Protein AF-X1E6L4-F1 (afdb_monomer_lite)

Sequence (293 aa):
GNFEYHRAFMDKPDVYRCFFIERFTGTEAYNRPFWSHSVPDTSFIDNLWHEPVPFNLSSEYGLAIAHHGDYCWLSNPSGVWRAKLTEESLDLTAAVLSVRQELTKGAGRLIVELNNNEGQYASPGEGELEVLDIGCQLEVSPGYTTSQGNEISSGLAFGVDAYEHTSSGGKASLILYASDGWNLIENWRARHQFRWNKGSDEMSVKALLAFVLARVGIKLEVKSQSSVITSYYPDFTIHPNNRGDIVIGKLLSFTPDVVFIEGNKAYVVNPGSSDNSVYSYGSSHPILEGGYR

Radius of gyration: 22.39 Å; chains: 1; bounding box: 62×63×61 Å

Secondary structure (DSSP, 8-state):
--EEEEEEEEE-SSS-EEEEEEEE-STT-EEEEEEEEBPTT--GGGT-BPPPEE-SS--SS--EEEEETTEEEEEETTEEEEEE-S------GGGEEEEEEEEETTEEEEEEEEE-TTSTTSSTTSGGGTTSSTTPEEEP--EEEETTEEEE----EEEEEEEEEEEETTEEEEEEEEE-HHHHHHH-B-SS-EEE-SSS----HHHHHHHHHHTTTPEEEES---SHHHH----EEEPTT-BHHHHHHHHHTTSS-EEEEETTEEEEE---TTPPPS----TTS--------

Organism: NCBI:txid412755

Structure (mmCIF, N/CA/C/O backbone):
data_AF-X1E6L4-F1
#
_entry.id   AF-X1E6L4-F1
#
loop_
_atom_site.group_PDB
_atom_site.id
_atom_site.type_symbol
_atom_site.label_atom_id
_atom_site.label_alt_id
_atom_site.label_comp_id
_atom_site.label_asym_id
_atom_site.label_entity_id
_atom_site.label_seq_id
_atom_site.pdbx_PDB_ins_code
_atom_site.Cartn_x
_atom_site.Cartn_y
_atom_site.Cartn_z
_atom_site.occupancy
_atom_site.B_iso_or_equiv
_atom_site.auth_seq_id
_atom_site.auth_comp_id
_atom_site.auth_asym_id
_atom_site.auth_atom_id
_atom_site.pdbx_PDB_model_num
ATOM 1 N N . GLY A 1 1 ? 25.934 -9.275 -12.111 1.00 65.25 1 GLY A N 1
ATOM 2 C CA . GLY A 1 1 ? 25.769 -8.929 -10.684 1.00 65.25 1 GLY A CA 1
ATOM 3 C C . GLY A 1 1 ? 25.818 -10.200 -9.862 1.00 65.25 1 GLY A C 1
ATOM 4 O O . GLY A 1 1 ? 25.802 -11.264 -10.459 1.00 65.25 1 GLY A O 1
ATOM 5 N N . ASN A 1 2 ? 25.861 -10.105 -8.533 1.00 86.69 2 ASN A N 1
ATOM 6 C CA . ASN A 1 2 ? 25.901 -11.271 -7.629 1.00 86.69 2 ASN A CA 1
ATOM 7 C C . ASN A 1 2 ? 24.505 -11.862 -7.331 1.00 86.69 2 ASN A C 1
ATOM 9 O O . ASN A 1 2 ? 24.364 -12.616 -6.373 1.00 86.69 2 ASN A O 1
ATOM 13 N N . PHE A 1 3 ? 23.478 -11.465 -8.091 1.00 89.56 3 PHE A N 1
ATOM 14 C CA . PHE A 1 3 ? 22.094 -11.909 -7.930 1.00 89.56 3 PHE A CA 1
ATOM 15 C C . PHE A 1 3 ? 21.710 -12.869 -9.053 1.00 89.56 3 PHE A C 1
ATOM 17 O O . PHE A 1 3 ? 21.986 -12.593 -10.223 1.00 89.56 3 PHE A O 1
ATOM 24 N N . GLU A 1 4 ? 21.027 -13.946 -8.686 1.00 92.75 4 GLU A N 1
ATOM 25 C CA . GLU A 1 4 ? 20.408 -14.904 -9.595 1.00 92.75 4 GLU A CA 1
ATOM 26 C C . GLU A 1 4 ? 18.941 -15.113 -9.201 1.00 92.75 4 GLU A C 1
ATOM 28 O O . GLU A 1 4 ? 18.606 -15.153 -8.014 1.00 92.75 4 GLU A O 1
ATOM 33 N N . TYR A 1 5 ? 18.077 -15.285 -10.201 1.00 93.38 5 TYR A N 1
ATOM 34 C CA . TYR A 1 5 ? 16.644 -15.508 -10.023 1.00 93.38 5 TYR A CA 1
ATOM 35 C C . TYR A 1 5 ? 16.265 -16.861 -10.613 1.00 93.38 5 TYR A C 1
ATOM 37 O O . TYR A 1 5 ? 16.547 -17.132 -11.781 1.00 93.38 5 TYR A O 1
ATOM 45 N N . HIS A 1 6 ? 15.623 -17.710 -9.814 1.00 93.75 6 HIS A N 1
ATOM 46 C CA . HIS A 1 6 ? 15.320 -19.092 -10.178 1.00 93.75 6 HIS A CA 1
ATOM 47 C C . HIS A 1 6 ? 13.859 -19.440 -9.888 1.00 93.75 6 HIS A C 1
ATOM 49 O O . HIS A 1 6 ? 13.230 -18.844 -9.019 1.00 93.75 6 HIS A O 1
ATOM 55 N N . ARG A 1 7 ? 13.344 -20.467 -10.579 1.00 92.25 7 ARG A N 1
ATOM 56 C CA . ARG A 1 7 ? 12.079 -21.158 -10.242 1.00 92.25 7 ARG A CA 1
ATOM 57 C C . ARG A 1 7 ? 10.890 -20.204 -10.036 1.00 92.25 7 ARG A C 1
ATOM 59 O O . ARG A 1 7 ? 10.225 -20.260 -9.007 1.00 92.25 7 ARG A O 1
ATOM 66 N N . ALA A 1 8 ? 10.657 -19.318 -11.003 1.00 94.88 8 ALA A N 1
ATOM 67 C CA . ALA A 1 8 ? 9.515 -18.415 -10.970 1.00 94.88 8 ALA A CA 1
ATOM 68 C C . ALA A 1 8 ? 8.213 -19.178 -11.259 1.00 94.88 8 ALA A C 1
ATOM 70 O O . ALA A 1 8 ? 8.091 -19.832 -12.296 1.00 94.88 8 ALA A O 1
ATOM 71 N N . PHE A 1 9 ? 7.249 -19.058 -10.354 1.00 96.00 9 PHE A N 1
ATOM 72 C CA . PHE A 1 9 ? 5.880 -19.520 -10.521 1.00 96.00 9 PHE A CA 1
ATOM 73 C C . PHE A 1 9 ? 4.950 -18.327 -10.397 1.00 96.00 9 PHE A C 1
ATOM 75 O O . PHE A 1 9 ? 5.078 -17.515 -9.480 1.00 96.00 9 PHE A O 1
ATOM 82 N N . MET A 1 10 ? 4.018 -18.228 -11.333 1.00 96.00 10 MET A N 1
ATOM 83 C CA . MET A 1 10 ? 3.089 -17.119 -11.406 1.00 96.00 10 MET A CA 1
ATOM 84 C C . MET A 1 10 ? 1.691 -17.638 -11.671 1.00 96.00 10 MET A C 1
ATOM 86 O O . MET A 1 10 ? 1.504 -18.564 -12.458 1.00 96.00 10 MET A O 1
ATOM 90 N N . ASP A 1 11 ? 0.729 -16.991 -11.036 1.00 96.88 11 ASP A N 1
ATOM 91 C CA . ASP A 1 11 ? -0.688 -17.215 -11.251 1.00 96.88 11 ASP A CA 1
ATOM 92 C C . ASP A 1 11 ? -1.437 -15.889 -11.053 1.00 96.88 11 ASP A C 1
ATOM 94 O O . ASP A 1 11 ? -0.862 -14.913 -10.558 1.00 96.88 11 ASP A O 1
ATOM 98 N N . LYS A 1 12 ? -2.703 -15.829 -11.465 1.00 95.44 12 LYS A N 1
ATOM 99 C CA . LYS A 1 12 ? -3.548 -14.640 -11.324 1.00 95.44 12 LYS A CA 1
ATOM 100 C C . LYS A 1 12 ? -4.873 -14.961 -10.612 1.00 95.44 12 LYS A C 1
ATOM 102 O O . LYS A 1 12 ? -5.918 -14.881 -11.257 1.00 95.44 12 LYS A O 1
ATOM 107 N N . PRO A 1 13 ? -4.843 -15.321 -9.315 1.00 93.81 13 PRO A N 1
ATOM 108 C CA . PRO A 1 13 ? -6.067 -15.523 -8.536 1.00 93.81 13 PRO A CA 1
ATOM 109 C C . PRO A 1 13 ? -6.933 -14.261 -8.427 1.00 93.81 13 PRO A C 1
ATOM 111 O O . PRO A 1 13 ? -8.152 -14.331 -8.516 1.00 93.81 13 PRO A O 1
ATOM 114 N N . ASP A 1 14 ? -6.293 -13.112 -8.236 1.00 93.00 14 ASP A N 1
ATOM 115 C CA . ASP A 1 14 ? -6.906 -11.797 -8.042 1.00 93.00 14 ASP A CA 1
ATOM 116 C C . ASP A 1 14 ? -6.075 -10.736 -8.786 1.00 93.00 14 ASP A C 1
ATOM 118 O O . ASP A 1 14 ? -6.491 -10.159 -9.794 1.00 93.00 14 ASP A O 1
ATOM 122 N N . VAL A 1 15 ? -4.821 -10.593 -8.372 1.00 95.06 15 VAL A N 1
ATOM 123 C CA . VAL A 1 15 ? -3.745 -9.879 -9.053 1.00 95.06 15 VAL A CA 1
ATOM 124 C C . VAL A 1 15 ? -2.734 -10.890 -9.583 1.00 95.06 15 VAL A C 1
ATOM 126 O O . VAL A 1 15 ? -2.766 -12.067 -9.220 1.00 95.06 15 VAL A O 1
ATOM 129 N N . TYR A 1 16 ? -1.813 -10.465 -10.450 1.00 97.00 16 TYR A N 1
ATOM 130 C CA . TYR A 1 16 ? -0.698 -11.340 -10.807 1.00 97.00 16 TYR A CA 1
ATOM 131 C C . TYR A 1 16 ? 0.169 -11.524 -9.568 1.00 97.00 16 TYR A C 1
ATOM 133 O O . TYR A 1 16 ? 0.684 -10.549 -9.032 1.00 97.00 16 TYR A O 1
ATOM 141 N N . ARG A 1 17 ? 0.334 -12.760 -9.106 1.00 96.62 17 ARG A N 1
ATOM 142 C CA . ARG A 1 17 ? 1.172 -13.113 -7.958 1.00 96.62 17 ARG A CA 1
ATOM 143 C C . ARG A 1 17 ? 2.341 -13.942 -8.451 1.00 96.62 17 ARG A C 1
ATOM 145 O O . ARG A 1 17 ? 2.145 -14.896 -9.198 1.00 96.62 17 ARG A O 1
ATOM 152 N N . CYS A 1 18 ? 3.551 -13.581 -8.044 1.00 96.94 18 CYS A N 1
ATOM 153 C CA . CYS A 1 18 ? 4.777 -14.245 -8.464 1.00 96.94 18 CYS A CA 1
ATOM 154 C C . CYS A 1 18 ? 5.587 -14.680 -7.247 1.00 96.94 18 CYS A C 1
ATOM 156 O O . CYS A 1 18 ? 5.885 -13.869 -6.369 1.00 96.94 18 CYS A O 1
ATOM 158 N N . PHE A 1 19 ? 5.974 -15.951 -7.234 1.00 96.75 19 PHE A N 1
ATOM 159 C CA . PHE A 1 19 ? 6.906 -16.535 -6.280 1.00 96.75 19 PHE A CA 1
ATOM 160 C C . PHE A 1 19 ? 8.154 -16.974 -7.027 1.00 96.75 19 PHE A C 1
ATOM 162 O O . PHE A 1 19 ? 8.068 -17.607 -8.076 1.00 96.75 19 PHE A O 1
ATOM 169 N N . PHE A 1 20 ? 9.325 -16.652 -6.497 1.00 96.50 20 PHE A N 1
ATOM 170 C CA . PHE A 1 20 ? 10.594 -17.011 -7.119 1.00 96.50 20 PHE A CA 1
ATOM 171 C C . PHE A 1 20 ? 11.680 -17.168 -6.063 1.00 96.50 20 PHE A C 1
ATOM 173 O O . PHE A 1 20 ? 11.560 -16.671 -4.948 1.00 96.50 20 PHE A O 1
ATOM 180 N N . ILE A 1 21 ? 12.756 -17.860 -6.409 1.00 96.19 21 ILE A N 1
ATOM 181 C CA . ILE A 1 21 ? 13.959 -17.919 -5.587 1.00 96.19 21 ILE A CA 1
ATOM 182 C C . ILE A 1 21 ? 14.883 -16.786 -6.000 1.00 96.19 21 ILE A C 1
ATOM 184 O O . ILE A 1 21 ? 15.235 -16.665 -7.173 1.00 96.19 21 ILE A O 1
ATOM 188 N N . GLU A 1 22 ? 15.317 -15.997 -5.027 1.00 94.75 22 GLU A N 1
ATOM 189 C CA . GLU A 1 22 ? 16.438 -15.086 -5.205 1.00 94.75 22 GLU A CA 1
ATOM 190 C C . GLU A 1 22 ? 17.656 -15.649 -4.478 1.00 94.75 22 GLU A C 1
ATOM 192 O O . GLU A 1 22 ? 17.610 -15.964 -3.280 1.00 94.75 22 GLU A O 1
ATOM 197 N N . ARG A 1 23 ? 18.755 -15.765 -5.221 1.00 93.31 23 ARG A N 1
ATOM 198 C CA . ARG A 1 23 ? 20.055 -16.169 -4.705 1.00 93.31 23 ARG A CA 1
ATOM 199 C C . ARG A 1 23 ? 21.023 -15.004 -4.809 1.00 93.31 23 ARG A C 1
ATOM 201 O O . ARG A 1 23 ? 21.197 -14.431 -5.881 1.00 93.31 23 ARG A O 1
ATOM 208 N N . PHE A 1 24 ? 21.689 -14.698 -3.706 1.00 91.50 24 PHE A N 1
ATOM 209 C CA . PHE A 1 24 ? 22.761 -13.717 -3.650 1.00 91.50 24 PHE A CA 1
ATOM 210 C C . PHE A 1 24 ? 24.058 -14.391 -3.215 1.00 91.50 24 PHE A C 1
ATOM 212 O O . PHE A 1 24 ? 24.078 -15.113 -2.221 1.00 91.50 24 PHE A O 1
ATOM 219 N N . THR A 1 25 ? 25.144 -14.162 -3.951 1.00 92.00 25 THR A N 1
ATOM 220 C CA . THR A 1 25 ? 26.464 -14.767 -3.685 1.00 92.00 25 THR A CA 1
ATOM 221 C C . THR A 1 25 ? 27.504 -13.760 -3.187 1.00 92.00 25 THR A C 1
ATOM 223 O O . THR A 1 25 ? 28.695 -14.064 -3.176 1.00 92.00 25 THR A O 1
ATOM 226 N N . GLY A 1 26 ? 27.082 -12.541 -2.830 1.00 88.69 26 GLY A N 1
ATOM 227 C CA . GLY A 1 26 ? 27.956 -11.516 -2.256 1.00 88.69 26 GLY A CA 1
ATOM 228 C C . GLY A 1 26 ? 28.167 -11.676 -0.745 1.00 88.69 26 GLY A C 1
ATOM 229 O O . GLY A 1 26 ? 28.048 -12.768 -0.192 1.00 88.69 26 GLY A O 1
ATOM 230 N N . THR A 1 27 ? 28.484 -10.565 -0.074 1.00 86.31 27 THR A N 1
ATOM 231 C CA . THR A 1 27 ? 28.579 -10.491 1.393 1.00 86.31 27 THR A CA 1
ATOM 232 C C . THR A 1 27 ? 27.217 -10.801 2.011 1.00 86.31 27 THR A C 1
ATOM 234 O O . THR A 1 27 ? 26.252 -10.146 1.650 1.00 86.31 27 THR A O 1
ATOM 237 N N . GLU A 1 28 ? 27.136 -11.766 2.930 1.00 87.88 28 GLU A N 1
ATOM 238 C CA . GLU A 1 28 ? 25.858 -12.303 3.445 1.00 87.88 28 GLU A CA 1
ATOM 239 C C . GLU A 1 28 ? 25.044 -13.036 2.364 1.00 87.88 28 GLU A C 1
ATOM 241 O O . GLU A 1 28 ? 23.908 -12.692 2.038 1.00 87.88 28 GLU A O 1
ATOM 246 N N . ALA A 1 29 ? 25.656 -14.068 1.779 1.00 90.38 29 ALA A N 1
ATOM 247 C CA . ALA A 1 29 ? 25.010 -14.907 0.779 1.00 90.38 29 ALA A CA 1
ATOM 248 C C . ALA A 1 29 ? 23.710 -15.544 1.298 1.00 90.38 29 ALA A C 1
ATOM 250 O O . ALA A 1 29 ? 23.634 -16.025 2.430 1.00 90.38 29 ALA A O 1
ATOM 251 N N . TYR A 1 30 ? 22.704 -15.610 0.429 1.00 91.69 30 TYR A N 1
ATOM 252 C CA . TYR A 1 30 ? 21.431 -16.260 0.721 1.00 91.69 30 TYR A CA 1
ATOM 253 C C . TYR A 1 30 ? 20.848 -16.939 -0.513 1.00 91.69 30 TYR A C 1
ATOM 255 O O . TYR A 1 30 ? 21.211 -16.643 -1.651 1.00 91.69 30 TYR A O 1
ATOM 263 N N . ASN A 1 31 ? 19.912 -17.849 -0.264 1.00 93.25 31 ASN A N 1
ATOM 264 C CA . ASN A 1 31 ? 19.087 -18.505 -1.267 1.00 93.25 31 ASN A CA 1
ATOM 265 C C . ASN A 1 31 ? 17.710 -18.743 -0.646 1.00 93.25 31 ASN A C 1
ATOM 267 O O . ASN A 1 31 ? 17.582 -19.618 0.211 1.00 93.25 31 ASN A O 1
ATOM 271 N N . ARG A 1 32 ? 16.709 -17.929 -0.993 1.00 93.62 32 ARG A N 1
ATOM 272 C CA . ARG A 1 32 ? 15.386 -18.024 -0.359 1.00 93.62 32 ARG A CA 1
ATOM 273 C C . ARG A 1 32 ? 14.250 -17.604 -1.289 1.00 93.62 32 ARG A C 1
ATOM 275 O O . ARG A 1 32 ? 14.494 -16.843 -2.229 1.00 93.62 32 ARG A O 1
ATOM 282 N N . PRO A 1 33 ? 13.014 -18.051 -1.014 1.00 95.69 33 PRO A N 1
ATOM 283 C CA . PRO A 1 33 ? 11.852 -17.581 -1.741 1.00 95.69 33 PRO A CA 1
ATOM 284 C C . PRO A 1 33 ? 11.553 -16.111 -1.461 1.00 95.69 33 PRO A C 1
ATOM 286 O O . PRO A 1 33 ? 11.683 -15.614 -0.342 1.00 95.69 33 PRO A O 1
ATOM 289 N N . PHE A 1 34 ? 11.117 -15.441 -2.511 1.00 96.12 34 PHE A N 1
ATOM 290 C CA . PHE A 1 34 ? 10.536 -14.117 -2.513 1.00 96.12 34 PHE A CA 1
ATOM 291 C C . PHE A 1 34 ? 9.159 -14.202 -3.143 1.00 96.12 34 PHE A C 1
ATOM 293 O O . PHE A 1 34 ? 8.892 -15.073 -3.977 1.00 96.12 34 PHE A O 1
ATOM 300 N N . TRP A 1 35 ? 8.306 -13.268 -2.753 1.00 95.69 35 TRP A N 1
ATOM 301 C CA . TRP A 1 35 ? 7.018 -13.083 -3.384 1.00 95.69 35 TRP A CA 1
ATOM 302 C C . TRP A 1 35 ? 6.792 -11.613 -3.711 1.00 95.69 35 TRP A C 1
ATOM 304 O O . TRP A 1 35 ? 7.338 -10.714 -3.070 1.00 95.69 35 TRP A O 1
ATOM 314 N N . SER A 1 36 ? 6.026 -11.386 -4.765 1.00 96.88 36 SER A N 1
ATOM 315 C CA . SER A 1 36 ? 5.590 -10.075 -5.228 1.00 96.88 36 SER A CA 1
ATOM 316 C C . SER A 1 36 ? 4.234 -10.236 -5.903 1.00 96.88 36 SER A C 1
ATOM 318 O O . SER A 1 36 ? 3.832 -11.344 -6.275 1.00 96.88 36 SER A O 1
ATOM 320 N N . HIS A 1 37 ? 3.528 -9.131 -6.078 1.00 96.69 37 HIS A N 1
ATOM 321 C CA . HIS A 1 37 ? 2.293 -9.101 -6.833 1.00 96.69 37 HIS A CA 1
ATOM 322 C C . HIS A 1 37 ? 2.172 -7.810 -7.639 1.00 96.69 37 HIS A C 1
ATOM 324 O O . HIS A 1 37 ? 2.801 -6.799 -7.316 1.00 96.69 37 HIS A O 1
ATOM 330 N N . SER A 1 38 ? 1.373 -7.844 -8.701 1.00 97.50 38 SER A N 1
ATOM 331 C CA . SER A 1 38 ? 1.006 -6.634 -9.422 1.00 97.50 38 SER A CA 1
ATOM 332 C C . SER A 1 38 ? 0.102 -5.760 -8.559 1.00 97.50 38 SER A C 1
ATOM 334 O O . SER A 1 38 ? -0.653 -6.254 -7.715 1.00 97.50 38 SER A O 1
ATOM 336 N N . VAL A 1 39 ? 0.1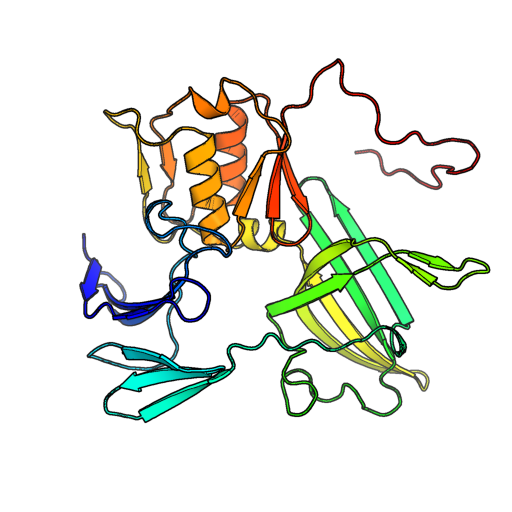39 -4.456 -8.804 1.00 95.81 39 VAL A N 1
ATOM 337 C CA . VAL A 1 39 ? -0.822 -3.517 -8.217 1.00 95.81 39 VAL A CA 1
ATOM 338 C C . VAL A 1 39 ? -2.246 -3.884 -8.685 1.00 95.81 39 VAL A C 1
ATOM 340 O O . VAL A 1 39 ? -2.409 -4.261 -9.853 1.00 95.81 39 VAL A O 1
ATOM 343 N N . PRO A 1 40 ? -3.281 -3.798 -7.827 1.00 92.00 40 PRO A N 1
ATOM 344 C CA . PRO A 1 40 ? -4.670 -4.016 -8.235 1.00 92.00 40 PRO A CA 1
ATOM 345 C C . PRO A 1 40 ? -5.080 -3.167 -9.448 1.00 92.00 40 PRO A C 1
ATOM 347 O O . PRO A 1 40 ? -4.582 -2.059 -9.645 1.00 92.00 40 PRO A O 1
ATOM 350 N N . ASP A 1 41 ? -5.983 -3.694 -10.278 1.00 90.88 41 ASP A N 1
ATOM 351 C CA . ASP A 1 41 ? -6.482 -3.034 -11.496 1.00 90.88 41 ASP A CA 1
ATOM 352 C C . ASP A 1 41 ? -5.396 -2.622 -12.511 1.00 90.88 41 ASP A C 1
ATOM 354 O O . ASP A 1 41 ? -5.547 -1.624 -13.226 1.00 90.88 41 ASP A O 1
ATOM 358 N N . THR A 1 42 ? -4.294 -3.375 -12.579 1.00 93.19 42 THR A N 1
ATOM 359 C CA . THR A 1 42 ? -3.239 -3.203 -13.591 1.00 93.19 42 THR A CA 1
ATOM 360 C C . THR A 1 42 ? -3.105 -4.436 -14.480 1.00 93.19 42 THR A C 1
ATOM 362 O O . THR A 1 42 ? -3.483 -5.557 -14.119 1.00 93.19 42 THR A O 1
ATOM 365 N N . SER A 1 43 ? -2.598 -4.231 -15.691 1.00 93.38 43 SER A N 1
ATOM 366 C CA . SER A 1 43 ? -2.293 -5.309 -16.621 1.00 93.38 43 SER A CA 1
ATOM 367 C C . SER A 1 43 ? -0.855 -5.797 -16.437 1.00 93.38 43 SER A C 1
ATOM 369 O O . SER A 1 43 ? 0.018 -5.082 -15.951 1.00 93.38 43 SER A O 1
ATOM 371 N N . PHE A 1 44 ? -0.580 -7.027 -16.878 1.00 92.69 44 PHE A N 1
ATOM 372 C CA . PHE A 1 44 ? 0.770 -7.592 -16.812 1.00 92.69 44 PHE A CA 1
ATOM 373 C C . PHE A 1 44 ? 1.792 -6.740 -17.584 1.00 92.69 44 PHE A C 1
ATOM 375 O O . PHE A 1 44 ? 2.926 -6.576 -17.139 1.00 92.69 44 PHE A O 1
ATOM 382 N N . ILE A 1 45 ? 1.379 -6.172 -18.724 1.00 93.75 45 ILE A N 1
ATOM 383 C CA . ILE A 1 45 ? 2.253 -5.368 -19.587 1.00 93.75 45 ILE A CA 1
ATOM 384 C C . ILE A 1 45 ? 2.603 -4.003 -18.985 1.00 93.75 45 ILE A C 1
ATOM 386 O O . ILE A 1 45 ? 3.621 -3.436 -19.368 1.00 93.75 45 ILE A O 1
ATOM 390 N N . ASP A 1 46 ? 1.817 -3.506 -18.022 1.00 92.69 46 ASP A N 1
ATOM 391 C CA . ASP A 1 46 ? 2.129 -2.256 -17.315 1.00 92.69 46 ASP A CA 1
ATOM 392 C C . ASP A 1 46 ? 3.367 -2.414 -16.419 1.00 92.69 46 ASP A C 1
ATOM 394 O O . ASP A 1 46 ? 4.003 -1.427 -16.055 1.00 92.69 46 ASP A O 1
ATOM 398 N N . ASN A 1 47 ? 3.726 -3.660 -16.077 1.00 93.81 47 ASN A N 1
ATOM 399 C CA . ASN A 1 47 ? 4.896 -4.005 -15.272 1.00 93.81 47 ASN A CA 1
ATOM 400 C C . ASN A 1 47 ? 4.939 -3.275 -13.908 1.00 93.81 47 ASN A C 1
ATOM 402 O O . ASN A 1 47 ? 6.007 -2.934 -13.393 1.00 93.81 47 ASN A O 1
ATOM 406 N N . LEU A 1 48 ? 3.765 -3.045 -13.312 1.00 96.81 48 LEU A N 1
ATOM 407 C CA . LEU A 1 48 ? 3.598 -2.377 -12.021 1.00 96.81 48 LEU A CA 1
ATOM 408 C C . LEU A 1 48 ? 3.535 -3.412 -10.894 1.00 96.81 48 LEU A C 1
ATOM 410 O O . LEU A 1 48 ? 2.468 -3.923 -10.559 1.00 96.81 48 LEU A O 1
ATOM 414 N N . TRP A 1 49 ? 4.700 -3.719 -10.319 1.00 96.81 49 TRP A N 1
ATOM 415 C CA . TRP A 1 49 ? 4.872 -4.745 -9.286 1.00 96.81 49 TRP A CA 1
ATOM 416 C C . TRP A 1 49 ? 5.273 -4.158 -7.934 1.00 96.81 49 TRP A C 1
ATOM 418 O O . TRP A 1 49 ? 6.225 -3.370 -7.857 1.00 96.81 49 TRP A O 1
ATOM 428 N N . HIS A 1 50 ? 4.627 -4.651 -6.876 1.00 96.75 50 HIS A N 1
ATOM 429 C CA . HIS A 1 50 ? 5.045 -4.448 -5.492 1.00 96.75 50 HIS A CA 1
ATOM 430 C C . HIS A 1 50 ? 6.496 -4.892 -5.292 1.00 96.75 50 HIS A C 1
ATOM 432 O O . HIS A 1 50 ? 6.956 -5.851 -5.923 1.00 96.75 50 HIS A O 1
ATOM 438 N N . GLU A 1 51 ? 7.241 -4.205 -4.423 1.00 96.50 51 GLU A N 1
ATOM 439 C CA . GLU A 1 51 ? 8.606 -4.604 -4.086 1.00 96.50 51 GLU A CA 1
ATOM 440 C C . GLU A 1 51 ? 8.611 -6.073 -3.633 1.00 96.50 51 GLU A C 1
ATOM 442 O O . GLU A 1 51 ? 7.835 -6.432 -2.741 1.00 96.50 51 GLU A O 1
ATOM 447 N N . PRO A 1 52 ? 9.442 -6.947 -4.230 1.00 95.50 52 PRO A N 1
ATOM 448 C CA . PRO A 1 52 ? 9.504 -8.328 -3.789 1.00 95.50 52 PRO A CA 1
ATOM 449 C C . PRO A 1 52 ? 10.023 -8.421 -2.359 1.00 95.50 52 PRO A C 1
ATOM 451 O O . PRO A 1 52 ? 11.124 -7.938 -2.062 1.00 95.50 52 PRO A O 1
ATOM 454 N N . VAL A 1 53 ? 9.270 -9.106 -1.500 1.00 94.50 53 VAL A N 1
ATOM 455 C CA . VAL A 1 53 ? 9.627 -9.310 -0.094 1.00 94.50 53 VAL A CA 1
ATOM 456 C C . VAL A 1 53 ? 9.996 -10.773 0.169 1.00 94.50 53 VAL A C 1
ATOM 458 O O . VAL A 1 53 ? 9.463 -11.679 -0.484 1.00 94.50 53 VAL A O 1
ATOM 461 N N . PRO A 1 54 ? 10.934 -11.038 1.095 1.00 93.94 54 PRO A N 1
ATOM 462 C CA . PRO A 1 54 ? 11.297 -12.400 1.452 1.00 93.94 54 PRO A CA 1
ATOM 463 C C . PRO A 1 54 ? 10.093 -13.152 2.009 1.00 93.94 54 PRO A C 1
ATOM 465 O O . PRO A 1 54 ? 9.379 -12.636 2.865 1.00 93.94 54 PRO A O 1
ATOM 468 N N . PHE A 1 55 ? 9.899 -14.388 1.569 1.00 91.00 55 PHE A N 1
ATOM 469 C CA . PHE A 1 55 ? 8.875 -15.255 2.131 1.00 91.00 55 PHE A CA 1
ATOM 470 C C . PHE A 1 55 ? 9.496 -16.128 3.227 1.00 91.00 55 PHE A C 1
ATOM 472 O O . PHE A 1 55 ? 10.547 -16.740 3.019 1.00 91.00 55 PHE A O 1
ATOM 479 N N . ASN A 1 56 ? 8.871 -16.175 4.407 1.00 88.06 56 ASN A N 1
ATOM 480 C CA . ASN A 1 56 ? 9.420 -16.859 5.582 1.00 88.06 56 ASN A CA 1
ATOM 481 C C . ASN A 1 56 ? 9.160 -18.377 5.549 1.00 88.06 56 ASN A C 1
ATOM 483 O O . ASN A 1 56 ? 8.537 -18.948 6.439 1.00 88.06 56 ASN A O 1
ATOM 487 N N . LEU A 1 57 ? 9.622 -19.026 4.482 1.00 88.00 57 LEU A N 1
ATOM 488 C CA . LEU A 1 57 ? 9.571 -20.471 4.297 1.00 88.00 57 LEU A CA 1
ATOM 489 C C . LEU A 1 57 ? 10.827 -20.910 3.550 1.00 88.00 57 LEU A C 1
ATOM 491 O O . LEU A 1 57 ? 11.102 -20.440 2.447 1.00 88.00 57 LEU A O 1
ATOM 495 N N . SER A 1 58 ? 11.591 -21.830 4.133 1.00 86.88 58 SER A N 1
ATOM 496 C CA . SER A 1 58 ? 12.741 -22.410 3.441 1.00 86.88 58 SER A CA 1
ATOM 497 C C . SER A 1 58 ? 12.259 -23.292 2.289 1.00 86.88 58 SER A C 1
ATOM 499 O O . SER A 1 58 ? 11.494 -24.235 2.498 1.00 86.88 58 SER A O 1
ATOM 501 N N . SER A 1 59 ? 12.694 -22.987 1.069 1.00 88.06 59 SER A N 1
ATOM 502 C CA . SER A 1 59 ? 12.456 -23.831 -0.099 1.00 88.06 59 SER A CA 1
ATOM 503 C C . SER A 1 59 ? 13.591 -23.666 -1.099 1.00 88.06 59 SER A C 1
ATOM 505 O O . SER A 1 59 ? 13.855 -22.561 -1.563 1.00 88.06 59 SER A O 1
ATOM 507 N N . GLU A 1 60 ? 14.258 -24.765 -1.447 1.00 86.94 60 GLU A N 1
ATOM 508 C CA . GLU A 1 60 ? 15.333 -24.769 -2.448 1.00 86.94 60 GLU A CA 1
ATOM 509 C C . GLU A 1 60 ? 14.782 -24.659 -3.880 1.00 86.94 60 GLU A C 1
ATOM 511 O O . GLU A 1 60 ? 15.397 -24.041 -4.748 1.00 86.94 60 GLU A O 1
ATOM 516 N N . TYR A 1 61 ? 13.594 -25.222 -4.119 1.00 88.00 61 TYR A N 1
ATOM 517 C CA . TYR A 1 61 ? 12.991 -25.344 -5.452 1.00 88.00 61 TYR A CA 1
ATOM 518 C C . TYR A 1 61 ? 11.855 -24.345 -5.713 1.00 88.00 61 TYR A C 1
ATOM 520 O O . TYR A 1 61 ? 11.169 -24.454 -6.727 1.00 88.00 61 TYR A O 1
ATOM 528 N N . GLY A 1 62 ? 11.681 -23.350 -4.840 1.00 91.25 62 GLY A N 1
ATOM 529 C CA . GLY A 1 62 ? 10.627 -22.341 -4.961 1.00 91.25 62 GLY A CA 1
ATOM 530 C C . GLY A 1 62 ? 9.289 -22.789 -4.383 1.00 91.25 62 GLY A C 1
ATOM 531 O O . GLY A 1 62 ? 9.198 -23.789 -3.668 1.00 91.25 62 GLY A O 1
ATOM 532 N N . LEU A 1 63 ? 8.259 -21.995 -4.651 1.00 94.81 63 LEU A N 1
ATOM 533 C CA . LEU A 1 63 ? 6.885 -22.246 -4.230 1.00 94.81 63 LEU A CA 1
ATOM 534 C C . LEU A 1 63 ? 6.003 -22.174 -5.465 1.00 94.81 63 LEU A C 1
ATOM 536 O O . LEU A 1 63 ? 6.047 -21.179 -6.184 1.00 94.81 63 LEU A O 1
ATOM 540 N N . ALA A 1 64 ? 5.228 -23.225 -5.712 1.00 95.69 64 ALA A N 1
ATOM 541 C CA . ALA A 1 64 ? 4.244 -23.227 -6.781 1.00 95.69 64 ALA A CA 1
ATOM 542 C C . ALA A 1 64 ? 2.921 -22.671 -6.250 1.00 95.69 64 ALA A C 1
ATOM 544 O O . ALA A 1 64 ? 2.450 -23.114 -5.199 1.00 95.69 64 ALA A O 1
ATOM 545 N N . ILE A 1 65 ? 2.336 -21.725 -6.984 1.00 96.69 65 ILE A N 1
ATOM 546 C CA . ILE A 1 65 ? 1.017 -21.152 -6.709 1.00 96.69 65 ILE A CA 1
ATOM 547 C C . ILE A 1 65 ? -0.021 -21.706 -7.691 1.00 96.69 65 ILE A C 1
ATOM 549 O O . ILE A 1 65 ? 0.279 -21.899 -8.869 1.00 96.69 65 ILE A O 1
ATOM 553 N N . ALA A 1 66 ? -1.227 -21.968 -7.190 1.00 96.88 66 ALA A N 1
ATOM 554 C CA . ALA A 1 66 ? -2.411 -22.286 -7.981 1.00 96.88 66 ALA A CA 1
ATOM 555 C C . ALA A 1 66 ? -3.668 -21.718 -7.304 1.00 96.88 66 ALA A C 1
ATOM 557 O O . ALA A 1 66 ? -3.687 -21.542 -6.083 1.00 96.88 66 ALA A O 1
ATOM 558 N N . HIS A 1 67 ? -4.739 -21.494 -8.063 1.00 97.38 67 HIS A N 1
ATOM 559 C CA . HIS A 1 67 ? -6.032 -21.066 -7.528 1.00 97.38 67 HIS A CA 1
ATOM 560 C C . HIS A 1 67 ? -7.206 -21.815 -8.158 1.00 97.38 67 HIS A C 1
ATOM 562 O O . HIS A 1 67 ? -7.110 -22.368 -9.253 1.00 97.38 67 HIS A O 1
ATOM 568 N N . HIS A 1 68 ? -8.317 -21.853 -7.428 1.00 95.81 68 HIS A N 1
ATOM 569 C CA . HIS A 1 68 ? -9.580 -22.454 -7.840 1.00 95.81 68 HIS A CA 1
ATOM 570 C C . HIS A 1 68 ? -10.689 -22.029 -6.871 1.00 95.81 68 HIS A C 1
ATOM 572 O O . HIS A 1 68 ? -10.580 -22.248 -5.662 1.00 95.81 68 HIS A O 1
ATOM 578 N N . GLY A 1 69 ? -11.794 -21.505 -7.408 1.00 93.50 69 GLY A N 1
ATOM 579 C CA . GLY A 1 69 ? -12.869 -20.940 -6.591 1.00 93.50 69 GLY A CA 1
ATOM 580 C C . GLY A 1 69 ? -12.341 -19.803 -5.716 1.00 93.50 69 GLY A C 1
ATOM 581 O O . GLY A 1 69 ? -11.522 -19.010 -6.170 1.00 93.50 69 GLY A O 1
ATOM 582 N N . ASP A 1 70 ? -12.750 -19.780 -4.450 1.00 94.44 70 ASP A N 1
ATOM 583 C CA . ASP A 1 70 ? -12.430 -18.698 -3.508 1.00 94.44 70 ASP A CA 1
ATOM 584 C C . ASP A 1 70 ? -11.115 -18.910 -2.743 1.00 94.44 70 ASP A C 1
ATOM 586 O O . ASP A 1 70 ? -10.925 -18.362 -1.659 1.00 94.44 70 ASP A O 1
ATOM 590 N N . TYR A 1 71 ? -10.209 -19.741 -3.260 1.00 96.44 71 TYR A N 1
ATOM 591 C CA . TYR A 1 71 ? -8.970 -20.095 -2.573 1.00 96.44 71 TYR A CA 1
ATOM 592 C C . TYR A 1 71 ? -7.759 -20.080 -3.504 1.00 96.44 71 TYR A C 1
ATOM 594 O O . TYR A 1 71 ? -7.844 -20.391 -4.697 1.00 96.44 71 TYR A O 1
ATOM 602 N N . CYS A 1 72 ? -6.602 -19.791 -2.912 1.00 96.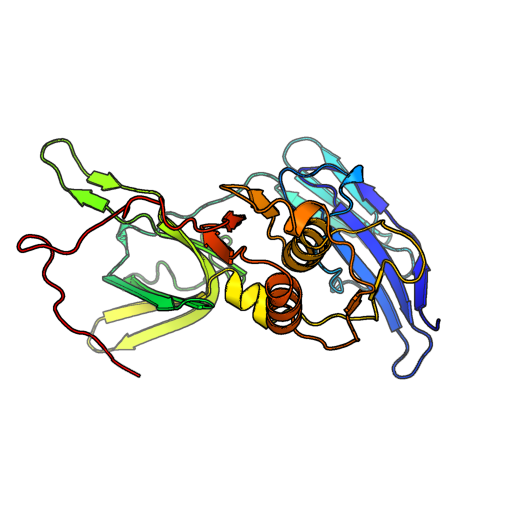69 72 CYS A N 1
ATOM 603 C CA . CYS A 1 72 ? -5.292 -20.042 -3.493 1.00 96.69 72 CYS A CA 1
ATOM 604 C C . CYS A 1 72 ? -4.511 -21.048 -2.646 1.00 96.69 72 CYS A C 1
ATOM 606 O O . CYS A 1 72 ? -4.713 -21.173 -1.435 1.00 96.69 72 CYS A O 1
ATOM 608 N N . TRP A 1 73 ? -3.608 -21.770 -3.302 1.00 96.62 73 TRP A N 1
ATOM 609 C CA . TRP A 1 73 ? -2.724 -22.743 -2.689 1.00 96.62 73 TRP A CA 1
ATOM 610 C C . TRP A 1 73 ? -1.278 -22.430 -3.031 1.00 96.62 73 TRP A C 1
ATOM 612 O O . TRP A 1 73 ? -0.948 -22.145 -4.181 1.00 96.62 73 TRP A O 1
ATOM 622 N N . LEU A 1 74 ? -0.415 -22.549 -2.029 1.00 95.69 74 LEU A N 1
ATOM 623 C CA . LEU A 1 74 ? 1.029 -22.592 -2.196 1.00 95.69 74 LEU A CA 1
ATOM 624 C C . LEU A 1 74 ? 1.519 -23.996 -1.892 1.00 95.69 74 LEU A C 1
ATOM 626 O O . LEU A 1 74 ? 1.052 -24.621 -0.943 1.00 95.69 74 LEU A O 1
ATOM 630 N N . SER A 1 75 ? 2.466 -24.495 -2.679 1.00 95.44 75 SER A N 1
ATOM 631 C CA . SER A 1 75 ? 3.000 -25.842 -2.495 1.00 95.44 75 SER A CA 1
ATOM 632 C C . SER A 1 75 ? 4.505 -25.927 -2.718 1.00 95.44 75 SER A C 1
ATOM 634 O O . SER A 1 75 ? 5.086 -25.239 -3.561 1.00 95.44 75 SER A O 1
ATOM 636 N N . ASN A 1 76 ? 5.130 -26.809 -1.945 1.00 94.06 76 ASN A N 1
ATOM 637 C CA . ASN A 1 76 ? 6.463 -27.358 -2.171 1.00 94.06 76 ASN A CA 1
ATOM 638 C C . ASN A 1 76 ? 6.468 -28.829 -1.690 1.00 94.06 76 ASN A C 1
ATOM 640 O O . ASN A 1 76 ? 5.455 -29.301 -1.173 1.00 94.06 76 ASN A O 1
ATOM 644 N N . PRO A 1 77 ? 7.573 -29.586 -1.821 1.00 92.06 77 PRO A N 1
ATOM 6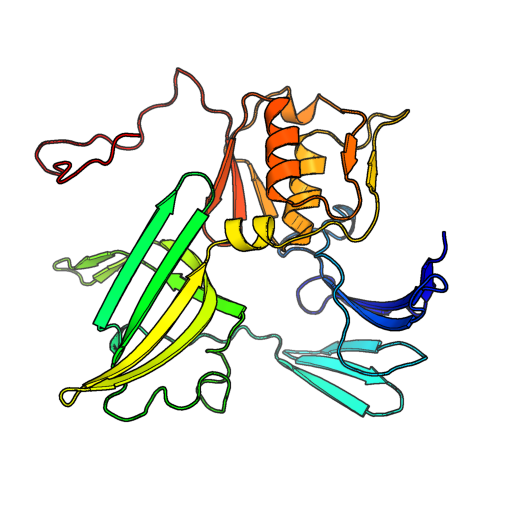45 C CA . PRO A 1 77 ? 7.615 -30.975 -1.351 1.00 92.06 77 PRO A CA 1
ATOM 646 C C . PRO A 1 77 ? 7.314 -31.175 0.145 1.00 92.06 77 PRO A C 1
ATOM 648 O O . PRO A 1 77 ? 6.992 -32.289 0.548 1.00 92.06 77 PRO A O 1
ATOM 651 N N . SER A 1 78 ? 7.422 -30.125 0.964 1.00 91.06 78 SER A N 1
ATOM 652 C CA . SER A 1 78 ? 7.216 -30.179 2.415 1.00 91.06 78 SER A CA 1
ATOM 653 C C . SER A 1 78 ? 5.778 -29.881 2.843 1.00 91.06 78 SER A C 1
ATOM 655 O O . SER A 1 78 ? 5.445 -30.108 4.005 1.00 91.06 78 SER A O 1
ATOM 657 N N . GLY A 1 79 ? 4.923 -29.363 1.957 1.00 93.06 79 GLY A N 1
ATOM 658 C CA . GLY A 1 79 ? 3.555 -29.033 2.334 1.00 93.06 79 GLY A CA 1
ATOM 659 C C . GLY A 1 79 ? 2.752 -28.279 1.286 1.00 93.06 79 GLY A C 1
ATOM 660 O O . GLY A 1 79 ? 3.260 -27.825 0.258 1.00 93.06 79 GLY A O 1
ATOM 661 N N . VAL A 1 80 ? 1.462 -28.155 1.594 1.00 95.62 80 VAL A N 1
ATOM 662 C CA . VAL A 1 80 ? 0.496 -27.350 0.851 1.00 95.62 80 VAL A CA 1
ATOM 663 C C . VAL A 1 80 ? -0.204 -26.425 1.841 1.00 95.62 80 VAL A C 1
ATOM 665 O O . VAL A 1 80 ? -0.781 -26.886 2.824 1.00 95.62 80 VAL A O 1
ATOM 668 N N . TRP A 1 81 ? -0.161 -25.129 1.566 1.00 95.00 81 TRP A N 1
ATOM 669 C CA . TRP A 1 81 ? -0.826 -24.079 2.333 1.00 95.00 81 TRP A CA 1
ATOM 670 C C . TRP A 1 81 ? -1.965 -23.508 1.504 1.00 95.00 81 TRP A C 1
ATOM 672 O O . TRP A 1 81 ? -1.865 -23.466 0.281 1.00 95.00 81 TRP A O 1
ATOM 682 N N . ARG A 1 82 ? -3.040 -23.071 2.157 1.00 94.94 82 ARG A N 1
ATOM 683 C CA . ARG A 1 82 ? -4.227 -22.519 1.500 1.00 94.94 82 ARG A CA 1
ATOM 684 C C . ARG A 1 82 ? -4.614 -21.201 2.155 1.00 94.94 82 ARG A C 1
ATOM 686 O O . ARG A 1 82 ? -4.645 -21.146 3.380 1.00 94.94 82 ARG A O 1
ATOM 693 N N . ALA A 1 83 ? -4.989 -20.210 1.355 1.00 92.81 83 ALA A N 1
ATOM 694 C CA . ALA A 1 83 ? -5.599 -18.965 1.819 1.00 92.81 83 ALA A CA 1
ATOM 695 C C . ALA A 1 83 ? -6.885 -18.672 1.033 1.00 92.81 83 ALA A C 1
ATOM 697 O O . ALA A 1 83 ? -7.030 -19.126 -0.106 1.00 92.81 83 ALA A O 1
ATOM 698 N N . LYS A 1 84 ? -7.834 -17.967 1.658 1.00 93.69 84 LYS A N 1
ATOM 699 C CA . LYS A 1 84 ? -9.039 -17.461 0.983 1.00 93.69 84 LYS A CA 1
ATOM 700 C C . LYS A 1 84 ? -8.663 -16.296 0.060 1.00 93.69 84 LYS A C 1
ATOM 702 O O . LYS A 1 84 ? -7.700 -15.583 0.327 1.00 93.69 84 LYS A O 1
ATOM 707 N N . LEU A 1 85 ? -9.428 -16.116 -1.011 1.00 92.12 85 LEU A N 1
ATOM 708 C CA . LEU A 1 85 ? -9.348 -14.963 -1.914 1.00 92.12 85 LEU A CA 1
ATOM 709 C C . LEU A 1 85 ? -10.402 -13.903 -1.603 1.00 92.12 85 LEU A C 1
ATOM 711 O O . LEU A 1 85 ? -10.250 -12.756 -2.009 1.00 92.12 85 LEU A O 1
ATOM 715 N N . THR A 1 86 ? -11.475 -14.288 -0.915 1.00 91.06 86 THR A N 1
ATOM 716 C CA . THR A 1 86 ? -12.524 -13.361 -0.501 1.00 91.06 86 THR A CA 1
ATOM 717 C C . THR A 1 86 ? -11.963 -12.370 0.509 1.00 91.06 86 THR A C 1
ATOM 719 O O . THR A 1 86 ? -11.378 -12.775 1.511 1.00 91.06 86 THR A O 1
ATOM 722 N N . GLU A 1 87 ? -12.160 -11.086 0.234 1.00 88.69 87 GLU A N 1
ATOM 723 C CA . GLU A 1 87 ? -11.858 -10.009 1.169 1.00 88.69 87 GLU A CA 1
ATOM 724 C C . GLU A 1 87 ? -12.789 -10.105 2.384 1.00 88.69 87 GLU A C 1
ATOM 726 O O . GLU A 1 87 ? -14.003 -10.271 2.243 1.00 88.69 87 GLU A O 1
ATOM 731 N N . GLU A 1 88 ? -12.209 -10.039 3.579 1.00 91.94 88 GLU A N 1
ATOM 732 C CA . GLU A 1 88 ? -12.931 -10.099 4.847 1.00 91.94 88 GLU A CA 1
ATOM 733 C C . GLU A 1 88 ? -12.779 -8.747 5.559 1.00 91.94 88 GLU A C 1
ATOM 735 O O . GLU A 1 88 ? -11.712 -8.137 5.534 1.00 91.94 88 GLU A O 1
ATOM 740 N N . SER A 1 89 ? -13.853 -8.267 6.188 1.00 94.69 89 SER A N 1
ATOM 741 C CA . SER A 1 89 ? -13.897 -6.954 6.841 1.00 94.69 89 SER A CA 1
ATOM 742 C C . SER A 1 89 ? -14.596 -7.041 8.193 1.00 94.69 89 SER A C 1
ATOM 744 O O . SER A 1 89 ? -15.564 -7.790 8.338 1.00 94.69 89 SER A O 1
ATOM 746 N N . LEU A 1 90 ? -14.167 -6.217 9.148 1.00 95.81 90 LEU A N 1
ATOM 747 C CA . LEU A 1 90 ? -14.774 -6.091 10.472 1.00 95.81 90 LEU A CA 1
ATOM 748 C C . LEU A 1 90 ? -15.266 -4.656 10.688 1.00 95.81 90 LEU A C 1
ATOM 750 O O . LEU A 1 90 ? -14.484 -3.713 10.601 1.00 95.81 90 LEU A O 1
ATOM 754 N N . ASP A 1 91 ? -16.555 -4.494 10.993 1.00 94.75 91 ASP A N 1
ATOM 755 C CA . ASP A 1 91 ? -17.124 -3.187 11.335 1.00 94.75 91 ASP A CA 1
ATOM 756 C C . ASP A 1 91 ? -16.876 -2.862 12.814 1.00 94.75 91 ASP A C 1
ATOM 758 O O . ASP A 1 91 ? -17.398 -3.516 13.718 1.00 94.75 91 ASP A O 1
ATOM 762 N N . LEU A 1 92 ? -16.080 -1.820 13.051 1.00 96.06 92 LEU A N 1
ATOM 763 C CA . LEU A 1 92 ? -15.693 -1.357 14.383 1.00 96.06 92 LEU A CA 1
ATOM 764 C C . LEU A 1 92 ? -16.585 -0.219 14.906 1.00 96.06 92 LEU A C 1
ATOM 766 O O . LEU A 1 92 ? -16.424 0.202 16.053 1.00 96.06 92 LEU A O 1
ATOM 770 N N . THR A 1 93 ? -17.528 0.280 14.097 1.00 93.44 93 THR A N 1
ATOM 771 C CA . THR A 1 93 ? -18.265 1.537 14.326 1.00 93.44 93 THR A CA 1
ATOM 772 C C . THR A 1 93 ? -18.918 1.603 15.704 1.00 93.44 93 THR A C 1
ATOM 774 O O . THR A 1 93 ? -18.808 2.613 16.397 1.00 93.44 93 THR A O 1
ATOM 777 N N . ALA A 1 94 ? -19.559 0.517 16.143 1.00 94.44 94 ALA A N 1
ATOM 778 C CA . ALA A 1 94 ? -20.273 0.475 17.421 1.00 94.44 94 ALA A CA 1
ATOM 779 C C . ALA A 1 94 ? -19.353 0.583 18.653 1.00 94.44 94 ALA A C 1
ATOM 781 O O . ALA A 1 94 ? -19.821 0.918 19.741 1.00 94.44 94 ALA A O 1
ATOM 782 N N . ALA A 1 95 ? -18.058 0.292 18.498 1.00 96.88 95 ALA A N 1
ATOM 783 C CA . ALA A 1 95 ? -17.087 0.318 19.584 1.00 96.88 95 ALA A CA 1
ATOM 784 C C . ALA A 1 95 ? -16.230 1.590 19.614 1.00 96.88 95 ALA A C 1
ATOM 786 O O . ALA A 1 95 ? -15.498 1.780 20.583 1.00 96.88 95 ALA A O 1
ATOM 787 N N . VAL A 1 96 ? -16.299 2.457 18.601 1.00 96.50 96 VAL A N 1
ATOM 788 C CA . VAL A 1 96 ? -15.460 3.661 18.524 1.00 96.50 96 VAL A CA 1
ATOM 789 C C . VAL A 1 96 ? -15.782 4.626 19.670 1.00 96.50 96 VAL A C 1
ATOM 791 O O . VAL A 1 96 ? -16.899 5.121 19.801 1.00 96.50 96 VAL A O 1
ATOM 794 N N . LEU A 1 97 ? -14.771 4.925 20.487 1.00 95.94 97 LEU A N 1
ATOM 795 C CA . LEU A 1 97 ? -14.818 5.921 21.559 1.00 95.94 97 LEU A CA 1
ATOM 796 C C . LEU A 1 97 ? -14.222 7.260 21.124 1.00 95.94 97 LEU A C 1
ATOM 798 O O . LEU A 1 97 ? -14.722 8.314 21.514 1.00 95.94 97 LEU A O 1
ATOM 802 N N . SER A 1 98 ? -13.145 7.231 20.339 1.00 95.81 98 SER A N 1
ATOM 803 C CA . SER A 1 98 ? -12.536 8.437 19.779 1.00 95.81 98 SER A CA 1
ATOM 804 C C . SER A 1 98 ? -11.784 8.147 18.483 1.00 95.81 98 SER A C 1
ATOM 806 O O . SER A 1 98 ? -11.306 7.036 18.254 1.00 95.81 98 SER A O 1
ATOM 808 N N . VAL A 1 99 ? -11.687 9.172 17.634 1.00 95.31 99 VAL A N 1
ATOM 809 C CA . VAL A 1 99 ? -10.907 9.157 16.394 1.00 95.31 99 VAL A CA 1
ATOM 810 C C . VAL A 1 99 ? -10.105 10.448 16.322 1.00 95.31 99 VAL A C 1
ATOM 812 O O . VAL A 1 99 ? -10.661 11.539 16.454 1.00 95.31 99 VAL A O 1
ATOM 815 N N . ARG A 1 100 ? -8.798 10.334 16.090 1.00 96.00 100 ARG A N 1
ATOM 816 C CA . ARG A 1 100 ? -7.908 11.464 15.817 1.00 96.00 100 ARG A CA 1
ATOM 817 C C . ARG A 1 100 ? -7.207 11.228 14.492 1.00 96.00 100 ARG A C 1
ATOM 819 O O . ARG A 1 100 ? -6.418 10.297 14.371 1.00 96.00 100 ARG A O 1
ATOM 826 N N . GLN A 1 101 ? -7.478 12.099 13.529 1.00 93.88 101 GLN A N 1
ATOM 827 C CA . GLN A 1 101 ? -6.860 12.070 12.210 1.00 93.88 101 GLN A CA 1
ATOM 828 C C . GLN A 1 101 ? -5.995 13.318 12.022 1.00 93.88 101 GLN A C 1
ATOM 830 O O . GLN A 1 101 ? -6.475 14.442 12.160 1.00 93.88 101 GLN A O 1
ATOM 835 N N . GLU A 1 102 ? -4.722 13.121 11.696 1.00 93.31 102 GLU A N 1
ATOM 836 C CA . GLU A 1 102 ? -3.752 14.194 11.478 1.00 93.31 102 GLU A CA 1
ATOM 837 C C . GLU A 1 102 ? -3.184 14.088 10.072 1.00 93.31 102 GLU A C 1
ATOM 839 O O . GLU A 1 102 ? -2.542 13.096 9.735 1.00 93.31 102 GLU A O 1
ATOM 844 N N . LEU A 1 103 ? -3.408 15.116 9.252 1.00 89.88 103 LEU A N 1
ATOM 845 C CA . LEU A 1 103 ? -2.950 15.149 7.867 1.00 89.88 103 LEU A CA 1
ATOM 846 C C . LEU A 1 103 ? -1.965 16.291 7.641 1.00 89.88 103 LEU A C 1
ATOM 848 O O . LEU A 1 103 ? -2.156 17.419 8.094 1.00 89.88 103 LEU A O 1
ATOM 852 N N . THR A 1 104 ? -0.929 15.999 6.869 1.00 88.62 104 THR A N 1
ATOM 853 C CA . THR A 1 104 ? 0.010 16.970 6.310 1.00 88.62 104 THR A CA 1
ATOM 854 C C . THR A 1 104 ? 0.123 16.747 4.802 1.00 88.62 104 THR A C 1
ATOM 856 O O . THR A 1 104 ? -0.470 15.823 4.253 1.00 88.62 104 THR A O 1
ATOM 859 N N . LYS A 1 105 ? 0.923 17.564 4.106 1.00 83.81 105 LYS A N 1
ATOM 860 C CA . LYS A 1 105 ? 1.133 17.411 2.656 1.00 83.81 105 LYS A CA 1
ATOM 861 C C . LYS A 1 105 ? 1.686 16.032 2.251 1.00 83.81 105 LYS A C 1
ATOM 863 O O . LYS A 1 105 ? 1.466 15.618 1.120 1.00 83.81 105 LYS A O 1
ATOM 868 N N . GLY A 1 106 ? 2.430 15.361 3.130 1.00 87.75 106 GLY A N 1
ATOM 869 C CA . GLY A 1 106 ? 3.143 14.121 2.800 1.00 87.75 106 GLY A CA 1
ATOM 870 C C . GLY A 1 106 ? 3.142 13.090 3.920 1.00 87.75 106 GLY A C 1
ATOM 871 O O . GLY A 1 106 ? 4.089 12.322 4.011 1.00 87.75 106 GLY A O 1
ATOM 872 N N . ALA A 1 107 ? 2.151 13.137 4.809 1.00 91.69 107 ALA A N 1
ATOM 873 C CA . ALA A 1 107 ? 1.955 12.146 5.862 1.00 91.69 107 ALA A CA 1
ATOM 874 C C . ALA A 1 107 ? 0.545 12.263 6.436 1.00 91.69 107 ALA A C 1
ATOM 876 O O . ALA A 1 107 ? 0.063 13.381 6.653 1.00 91.69 107 ALA A O 1
ATOM 877 N N . GLY A 1 108 ? -0.041 11.122 6.766 1.00 93.00 108 GLY A N 1
ATOM 878 C CA . GLY A 1 108 ? -1.305 10.988 7.468 1.00 93.00 108 GLY A CA 1
ATOM 879 C C . GLY A 1 108 ? -1.167 10.007 8.624 1.00 93.00 108 GLY A C 1
ATOM 880 O O . GLY A 1 108 ? -0.487 8.985 8.517 1.00 93.00 108 GLY A O 1
ATOM 881 N N . ARG A 1 109 ? -1.794 10.336 9.752 1.00 96.06 109 ARG A N 1
ATOM 882 C CA . ARG A 1 109 ? -1.844 9.489 10.946 1.00 96.06 109 ARG A CA 1
ATOM 883 C C . ARG A 1 109 ? -3.268 9.378 11.448 1.00 96.06 109 ARG A C 1
ATOM 885 O O . ARG A 1 109 ? -4.007 10.363 11.445 1.00 96.06 109 ARG A O 1
ATOM 892 N N . LEU A 1 110 ? -3.608 8.192 11.921 1.00 96.75 110 LEU A N 1
ATOM 893 C CA . LEU A 1 110 ? -4.892 7.873 12.507 1.00 96.75 110 LEU A CA 1
ATOM 894 C C . LEU A 1 110 ? -4.667 7.189 13.856 1.00 96.75 110 LEU A C 1
ATOM 896 O O . LEU A 1 110 ? -3.867 6.264 13.976 1.00 96.75 110 LEU A O 1
ATOM 900 N N . ILE A 1 111 ? -5.384 7.659 14.872 1.00 98.38 111 ILE A N 1
ATOM 901 C CA . ILE A 1 111 ? -5.496 6.991 16.166 1.00 98.38 111 ILE A CA 1
ATOM 902 C C . ILE A 1 111 ? -6.977 6.733 16.411 1.00 98.38 111 ILE A C 1
ATOM 904 O O . ILE A 1 111 ? -7.770 7.680 16.423 1.00 98.38 111 ILE A O 1
ATOM 908 N N . VAL A 1 112 ? -7.341 5.467 16.601 1.00 98.06 112 VAL A N 1
ATOM 909 C CA . VAL A 1 112 ? -8.711 5.052 16.926 1.00 98.06 112 VAL A CA 1
ATOM 910 C C . VAL A 1 112 ? -8.707 4.403 18.295 1.00 98.06 112 VAL A C 1
ATOM 912 O O . VAL A 1 112 ? -7.948 3.471 18.539 1.00 98.06 112 VAL A O 1
ATOM 915 N N . GLU A 1 113 ? -9.564 4.879 19.189 1.00 98.00 113 GLU A N 1
ATOM 916 C CA . GLU A 1 113 ? -9.813 4.216 20.462 1.00 98.00 113 GLU A CA 1
ATOM 917 C C . GLU A 1 113 ? -11.126 3.442 20.387 1.00 98.00 113 GLU A C 1
ATOM 919 O O . GLU A 1 113 ? -12.175 4.017 20.090 1.00 98.00 113 GLU A O 1
ATOM 924 N N . LEU A 1 114 ? -11.070 2.154 20.705 1.00 98.25 114 LEU A N 1
ATOM 925 C CA . LEU A 1 114 ? -12.213 1.257 20.775 1.00 98.25 114 LEU A CA 1
ATOM 926 C C . LEU A 1 114 ? -12.510 0.889 22.227 1.00 98.25 114 LEU A C 1
ATOM 928 O O . LEU A 1 114 ? -11.602 0.617 23.013 1.00 98.25 114 LEU A O 1
ATOM 932 N N . ASN A 1 115 ? -13.792 0.820 22.566 1.00 97.81 115 ASN A N 1
ATOM 933 C CA . ASN A 1 115 ? -14.268 0.217 23.800 1.00 97.81 115 ASN A CA 1
ATOM 934 C C . ASN A 1 115 ? -13.901 -1.269 23.807 1.00 97.81 115 ASN A C 1
ATOM 936 O O . ASN A 1 115 ? -14.208 -1.973 22.849 1.00 97.81 115 ASN A O 1
ATOM 940 N N . ASN A 1 116 ? -13.298 -1.741 24.896 1.00 97.31 116 ASN A N 1
ATOM 941 C CA . ASN A 1 116 ? -12.934 -3.139 25.108 1.00 97.31 116 ASN A CA 1
ATOM 942 C C . ASN A 1 116 ? -13.328 -3.638 26.515 1.00 97.31 116 ASN A C 1
ATOM 944 O O . ASN A 1 116 ? -12.678 -4.515 27.080 1.00 97.31 116 ASN A O 1
ATOM 948 N N . ASN A 1 117 ? -14.373 -3.061 27.118 1.00 96.25 117 ASN A N 1
ATOM 949 C CA . ASN A 1 117 ? -14.803 -3.403 28.481 1.00 96.25 117 ASN A CA 1
ATOM 950 C C . ASN A 1 117 ? -15.222 -4.872 28.661 1.00 96.25 117 ASN A C 1
ATOM 952 O O . ASN A 1 117 ? -15.140 -5.385 29.775 1.00 96.25 117 ASN A O 1
ATOM 956 N N . GLU A 1 118 ? -15.658 -5.546 27.595 1.00 94.62 118 GLU A N 1
ATOM 957 C CA . GLU A 1 118 ? -16.067 -6.956 27.627 1.00 94.62 118 GLU A CA 1
ATOM 958 C C . GLU A 1 118 ? -14.954 -7.896 27.131 1.00 94.62 118 GLU A C 1
ATOM 960 O O . GLU A 1 118 ? -15.147 -9.107 27.063 1.00 94.62 118 GLU A O 1
ATOM 965 N N . GLY A 1 119 ? -13.772 -7.358 26.804 1.00 94.31 119 GLY A N 1
ATOM 966 C CA . GLY A 1 119 ? -12.659 -8.128 26.249 1.00 94.31 119 GLY A CA 1
ATOM 967 C C . GLY A 1 119 ? -12.873 -8.575 24.799 1.00 94.31 119 GLY A C 1
ATOM 968 O O . GLY A 1 119 ? -12.127 -9.419 24.309 1.00 94.31 119 GLY A O 1
ATOM 969 N N . GLN A 1 120 ? -13.859 -8.009 24.100 1.00 94.88 120 GLN A N 1
ATOM 970 C CA . GLN A 1 120 ? -14.226 -8.373 22.731 1.00 94.88 120 GLN A CA 1
ATOM 971 C C . GLN A 1 120 ? -13.126 -8.100 21.689 1.00 94.88 120 GLN A C 1
ATOM 973 O O . GLN A 1 120 ? -13.192 -8.624 20.585 1.00 94.88 120 GLN A O 1
ATOM 978 N N . TYR A 1 121 ? -12.105 -7.315 22.043 1.00 96.75 121 TYR A N 1
ATOM 979 C CA . TYR A 1 121 ? -10.910 -7.053 21.240 1.00 96.75 121 TYR A CA 1
ATOM 980 C C . TYR A 1 121 ? -9.619 -7.501 21.943 1.00 96.75 121 TYR A C 1
ATOM 982 O O . TYR A 1 121 ? -8.580 -6.859 21.804 1.00 96.75 121 TYR A O 1
ATOM 990 N N . ALA A 1 122 ? -9.664 -8.564 22.755 1.00 95.19 122 ALA A N 1
ATOM 991 C CA . ALA A 1 122 ? -8.499 -9.044 23.507 1.00 95.19 122 ALA A CA 1
ATOM 992 C C . ALA A 1 122 ? -7.399 -9.678 22.634 1.00 95.19 122 ALA A C 1
ATOM 994 O O . ALA A 1 122 ? -6.230 -9.589 23.007 1.00 95.19 122 ALA A O 1
ATOM 995 N N . SER A 1 123 ? -7.755 -10.255 21.480 1.00 96.19 123 SER A N 1
ATOM 996 C CA . SER A 1 123 ? -6.817 -10.987 20.612 1.00 96.19 123 SER A CA 1
ATOM 997 C C . SER A 1 123 ? -6.903 -10.570 19.132 1.00 96.19 123 SER A C 1
ATOM 999 O O . SER A 1 123 ? -7.344 -11.371 18.309 1.00 96.19 123 SER A O 1
ATOM 1001 N N . PRO A 1 124 ? -6.522 -9.327 18.764 1.00 96.94 124 PRO A N 1
ATOM 1002 C CA . PRO A 1 124 ? -6.348 -8.943 17.358 1.00 96.94 124 PRO A CA 1
ATOM 1003 C C . PRO A 1 124 ? -5.461 -9.959 16.609 1.00 96.94 124 PRO A C 1
ATOM 1005 O O . PRO A 1 124 ? -4.462 -10.415 17.164 1.00 96.94 124 PRO A O 1
ATOM 1008 N N . GLY A 1 125 ? -5.847 -10.344 15.390 1.00 95.38 125 GLY A N 1
ATOM 1009 C CA . GLY A 1 125 ? -5.141 -11.326 14.558 1.00 95.38 125 GLY A CA 1
ATOM 1010 C C . GLY A 1 125 ? -5.494 -12.791 14.837 1.00 95.38 125 GLY A C 1
ATOM 1011 O O . GLY A 1 125 ? -4.980 -13.685 14.166 1.00 95.38 125 GLY A O 1
ATOM 1012 N N . GLU A 1 126 ? -6.401 -13.071 15.780 1.00 95.12 126 GLU A N 1
ATOM 1013 C CA . GLU A 1 126 ? -6.803 -14.435 16.133 1.00 95.12 126 GLU A CA 1
ATOM 1014 C C . GLU A 1 126 ? -8.321 -14.647 16.049 1.00 95.12 126 GLU A C 1
ATOM 1016 O O . GLU A 1 126 ? -9.122 -13.794 16.433 1.00 95.12 126 GLU A O 1
ATOM 1021 N N . GLY A 1 127 ? -8.734 -15.841 15.611 1.00 93.50 127 GLY A N 1
ATOM 1022 C CA . GLY A 1 127 ? -10.136 -16.266 15.640 1.00 93.50 127 GLY A CA 1
ATOM 1023 C C . GLY A 1 127 ? -11.061 -15.317 14.872 1.00 93.50 127 GLY A C 1
ATOM 1024 O O . GLY A 1 127 ? -10.853 -15.058 13.694 1.00 93.50 127 GLY A O 1
ATOM 1025 N N . GLU A 1 128 ? -12.092 -14.792 15.538 1.00 92.56 128 GLU A N 1
ATOM 1026 C CA . GLU A 1 128 ? -13.045 -13.841 14.937 1.00 92.56 128 GLU A CA 1
ATOM 1027 C C . GLU A 1 128 ? -12.422 -12.463 14.636 1.00 92.56 128 GLU A C 1
ATOM 1029 O O . GLU A 1 128 ? -13.003 -11.674 13.895 1.00 92.56 128 GLU A O 1
ATOM 1034 N N . LEU A 1 129 ? -11.233 -12.182 15.181 1.00 95.62 129 LEU A N 1
ATOM 1035 C CA . LEU A 1 129 ? -10.469 -10.953 14.965 1.00 95.62 129 LEU A CA 1
ATOM 1036 C C . LEU A 1 129 ? -9.278 -11.161 14.018 1.00 95.62 129 LEU A C 1
ATOM 1038 O O . LEU A 1 129 ? -8.415 -10.291 13.952 1.00 95.62 129 LEU A O 1
ATOM 1042 N N . GLU A 1 130 ? -9.222 -12.276 13.277 1.00 93.75 130 GLU A N 1
ATOM 1043 C CA . GLU A 1 130 ? -8.137 -12.588 12.326 1.00 93.75 130 GLU A CA 1
ATOM 1044 C C . GLU A 1 130 ? -7.878 -11.442 11.329 1.00 93.75 130 GLU A C 1
ATOM 1046 O O . GLU A 1 130 ? -6.735 -11.174 10.974 1.00 93.75 130 GLU A O 1
ATOM 1051 N N . VAL A 1 131 ? -8.924 -10.709 10.929 1.00 95.19 131 VAL A N 1
ATOM 1052 C CA . VAL A 1 131 ? -8.823 -9.563 10.003 1.00 95.19 131 VAL A CA 1
ATOM 1053 C C . VAL A 1 131 ? -8.281 -8.279 10.641 1.00 95.19 131 VAL A C 1
ATOM 1055 O O . VAL A 1 131 ? -7.860 -7.365 9.931 1.00 95.19 131 VAL A O 1
ATOM 1058 N N . LEU A 1 132 ? -8.312 -8.173 11.971 1.00 96.81 132 LEU A N 1
ATOM 1059 C CA . LEU A 1 132 ? -7.808 -7.025 12.717 1.00 96.81 132 LEU A CA 1
ATOM 1060 C C . LEU A 1 132 ? -6.394 -7.343 13.208 1.00 96.81 132 LEU A C 1
ATOM 1062 O O . LEU A 1 132 ? -6.217 -7.725 14.357 1.00 96.81 132 LEU A O 1
ATOM 1066 N N . ASP A 1 133 ? -5.400 -7.188 12.340 1.00 95.50 133 ASP A N 1
ATOM 1067 C CA . ASP A 1 133 ? -3.981 -7.389 12.663 1.00 95.50 133 ASP A CA 1
ATOM 1068 C C . ASP A 1 133 ? -3.122 -6.247 12.092 1.00 95.50 133 ASP A C 1
ATOM 1070 O O . ASP A 1 133 ? -3.582 -5.418 11.302 1.00 95.50 133 ASP A O 1
ATOM 1074 N N . ILE A 1 134 ? -1.854 -6.188 12.490 1.00 95.81 134 ILE A N 1
ATOM 1075 C CA . ILE A 1 134 ? -0.875 -5.253 11.939 1.00 95.81 134 ILE A CA 1
ATOM 1076 C C . ILE A 1 134 ? -0.777 -5.444 10.420 1.00 95.81 134 ILE A C 1
ATOM 1078 O O . ILE A 1 134 ? -0.625 -6.551 9.907 1.00 95.81 134 ILE A O 1
ATOM 1082 N N . GLY A 1 135 ? -0.828 -4.330 9.692 1.00 92.31 135 GLY A N 1
ATOM 1083 C CA . GLY A 1 135 ? -0.834 -4.297 8.234 1.00 92.31 135 GLY A CA 1
ATOM 1084 C C . GLY A 1 135 ? -2.223 -4.393 7.603 1.00 92.31 135 GLY A C 1
ATOM 1085 O O . GLY A 1 135 ? -2.319 -4.208 6.389 1.00 92.31 135 GLY A O 1
ATOM 1086 N N . CYS A 1 136 ? -3.294 -4.625 8.375 1.00 94.31 136 CYS A N 1
ATOM 1087 C CA . CYS A 1 136 ? -4.650 -4.506 7.843 1.00 94.31 136 CYS A CA 1
ATOM 1088 C C . CYS A 1 136 ? -5.010 -3.039 7.559 1.00 94.31 136 CYS A C 1
ATOM 1090 O O . CYS A 1 136 ? -4.382 -2.106 8.071 1.00 94.31 136 CYS A O 1
ATOM 1092 N N . GLN A 1 137 ? -6.020 -2.835 6.717 1.00 94.50 137 GLN A N 1
ATOM 1093 C CA . GLN A 1 137 ? -6.485 -1.511 6.324 1.00 94.50 137 GLN A CA 1
ATOM 1094 C C . GLN A 1 137 ? -7.666 -1.060 7.184 1.00 94.50 137 GLN A C 1
ATOM 1096 O O . GLN A 1 137 ? -8.666 -1.760 7.312 1.00 94.50 137 GLN A O 1
ATOM 1101 N N . LEU A 1 138 ? -7.574 0.157 7.710 1.00 95.38 138 LEU A N 1
ATOM 1102 C CA . LEU A 1 138 ? -8.671 0.894 8.316 1.00 95.38 138 LEU A CA 1
ATOM 1103 C C . LEU A 1 138 ? -9.237 1.893 7.314 1.00 95.38 138 LEU A C 1
ATOM 1105 O O . LEU A 1 138 ? -8.531 2.791 6.849 1.00 95.38 138 LEU A O 1
ATOM 1109 N N . GLU A 1 139 ? -10.530 1.769 7.037 1.00 93.44 139 GLU A N 1
ATOM 1110 C CA . GLU A 1 139 ? -11.289 2.737 6.251 1.00 93.44 139 GLU A CA 1
ATOM 1111 C C . GLU A 1 139 ? -12.134 3.604 7.177 1.00 93.44 139 GLU A C 1
ATOM 1113 O O . GLU A 1 139 ? -13.026 3.123 7.877 1.00 93.44 139 GLU A O 1
ATOM 1118 N N . VAL A 1 140 ? -11.858 4.906 7.186 1.00 90.69 140 VAL A N 1
ATOM 1119 C CA . VAL A 1 140 ? -12.637 5.859 7.978 1.00 90.69 140 VAL A CA 1
ATOM 1120 C C . VAL A 1 140 ? -13.617 6.552 7.051 1.00 90.69 140 VAL A C 1
ATOM 1122 O O . VAL A 1 140 ? -13.203 7.149 6.062 1.00 90.69 140 VAL A O 1
ATOM 1125 N N . SER A 1 141 ? -14.905 6.517 7.387 1.00 90.06 141 SER A N 1
ATOM 1126 C CA . SER A 1 141 ? -15.959 7.191 6.619 1.00 90.06 141 SER A CA 1
ATOM 1127 C C . SER A 1 141 ? -16.645 8.269 7.465 1.00 90.06 141 SER A C 1
ATOM 1129 O O . SER A 1 141 ? -17.631 7.979 8.147 1.00 90.06 141 SER A O 1
ATOM 1131 N N . PRO A 1 142 ? -16.120 9.512 7.483 1.00 87.25 142 PRO A N 1
ATOM 1132 C CA . PRO A 1 142 ? -16.753 10.621 8.186 1.00 87.25 142 PRO A CA 1
ATOM 1133 C C . PRO A 1 142 ? -18.139 10.926 7.616 1.00 87.25 142 PRO A C 1
ATOM 1135 O O . PRO A 1 142 ? -18.392 10.770 6.421 1.00 87.25 142 PRO A O 1
ATOM 1138 N N . GLY A 1 143 ? -19.032 11.416 8.469 1.00 87.88 143 GLY A N 1
ATOM 1139 C CA . GLY A 1 143 ? -20.420 11.639 8.099 1.00 87.88 143 GLY A CA 1
ATOM 1140 C C . GLY A 1 143 ? -21.156 12.575 9.043 1.00 87.88 143 GLY A C 1
ATOM 1141 O O . GLY A 1 143 ? -20.574 13.139 9.971 1.00 87.88 143 GLY A O 1
ATOM 1142 N N . TYR A 1 144 ? -22.452 12.728 8.805 1.00 86.56 144 TYR A N 1
ATOM 1143 C CA . TYR A 1 144 ? -23.363 13.463 9.675 1.00 86.56 144 TYR A CA 1
ATOM 1144 C C . TYR A 1 144 ? -24.711 12.746 9.774 1.00 86.56 144 TYR A C 1
ATOM 1146 O O . TYR A 1 144 ? -25.134 12.017 8.878 1.00 86.56 144 TYR A O 1
ATOM 1154 N N . THR A 1 145 ? -25.406 12.959 10.887 1.00 90.62 145 THR A N 1
ATOM 1155 C CA . THR A 1 145 ? -26.757 12.430 11.084 1.00 90.62 145 THR A CA 1
ATOM 1156 C C . THR A 1 145 ? -27.780 13.416 10.531 1.00 90.62 145 THR A C 1
ATOM 1158 O O . THR A 1 145 ? -27.785 14.593 10.899 1.00 90.62 145 THR A O 1
ATOM 1161 N N . THR A 1 146 ? -28.677 12.933 9.678 1.00 91.88 146 THR A N 1
ATOM 1162 C CA . THR A 1 146 ? -29.845 13.671 9.191 1.00 91.88 146 THR A CA 1
ATOM 1163 C C . THR A 1 146 ? -31.136 13.070 9.733 1.00 91.88 146 THR A C 1
ATOM 1165 O O . THR A 1 146 ? -31.152 12.026 10.383 1.00 91.88 146 THR A O 1
ATOM 1168 N N . SER A 1 147 ? -32.263 13.722 9.435 1.00 92.75 147 SER A N 1
ATOM 1169 C CA . SER A 1 147 ? -33.592 13.171 9.733 1.00 92.75 147 SER A CA 1
ATOM 1170 C C . SER A 1 147 ? -33.911 11.875 8.973 1.00 92.75 147 SER A C 1
ATOM 1172 O O . SER A 1 147 ? -34.828 11.163 9.372 1.00 92.75 147 SER A O 1
ATOM 1174 N N . GLN A 1 148 ? -33.172 11.568 7.900 1.00 91.94 148 GLN A N 1
ATOM 1175 C CA . GLN A 1 148 ? -33.327 10.354 7.090 1.00 91.94 148 GLN A CA 1
ATOM 1176 C C . GLN A 1 148 ? -32.359 9.234 7.509 1.00 91.94 148 GLN A C 1
ATOM 1178 O O . GLN A 1 148 ? -32.479 8.116 7.015 1.00 91.94 148 GLN A O 1
ATOM 1183 N N . GLY A 1 149 ? -31.420 9.509 8.419 1.00 91.38 149 GLY A N 1
ATOM 1184 C CA . GLY A 1 149 ? -30.431 8.546 8.897 1.00 91.38 149 GLY A CA 1
ATOM 1185 C C . GLY A 1 149 ? -29.008 9.091 8.864 1.00 91.38 149 GLY A C 1
ATOM 1186 O O . GLY A 1 149 ? -28.784 10.292 8.727 1.00 91.38 149 GLY A O 1
ATOM 1187 N N . ASN A 1 150 ? -28.035 8.197 9.021 1.00 89.06 150 ASN A N 1
ATOM 1188 C CA . ASN A 1 150 ? -26.625 8.560 8.930 1.00 89.06 150 ASN A CA 1
ATOM 1189 C C . ASN A 1 150 ? -26.210 8.652 7.461 1.00 89.06 150 ASN A C 1
ATOM 1191 O O . ASN A 1 150 ? -26.381 7.698 6.704 1.00 89.06 150 ASN A O 1
ATOM 1195 N N . GLU A 1 151 ? -25.640 9.790 7.082 1.00 90.50 151 GLU A N 1
ATOM 1196 C CA . GLU A 1 151 ? -24.989 9.990 5.793 1.00 90.50 151 GLU A CA 1
ATOM 1197 C C . GLU A 1 151 ? -23.479 9.940 6.005 1.00 90.50 151 GLU A C 1
ATOM 1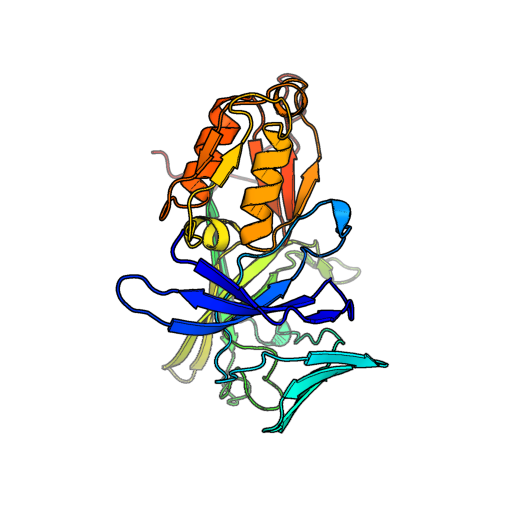199 O O . GLU A 1 151 ? -22.958 10.586 6.915 1.00 90.50 151 GLU A O 1
ATOM 1204 N N . ILE A 1 152 ? -22.779 9.168 5.176 1.00 89.19 152 ILE A N 1
ATOM 1205 C CA . ILE A 1 152 ? -21.325 9.007 5.234 1.00 89.19 152 ILE A CA 1
ATOM 1206 C C . ILE A 1 152 ? -20.703 9.358 3.886 1.00 89.19 152 ILE A C 1
ATOM 1208 O O . ILE A 1 152 ? -21.306 9.148 2.833 1.00 89.19 152 ILE A O 1
ATOM 1212 N N . SER A 1 153 ? -19.478 9.869 3.926 1.00 84.94 153 SER A N 1
ATOM 1213 C CA . SER A 1 153 ? -18.600 9.986 2.768 1.00 84.94 153 SER A CA 1
ATOM 1214 C C . SER A 1 153 ? -17.439 9.019 2.939 1.00 84.94 153 SER A C 1
ATOM 1216 O O . SER A 1 153 ? -16.924 8.863 4.046 1.00 84.94 153 SER A O 1
ATOM 1218 N N . SER A 1 154 ? -16.980 8.424 1.838 1.00 82.25 154 SER A N 1
ATOM 1219 C CA . SER A 1 154 ? -15.708 7.701 1.824 1.00 82.25 154 SER A CA 1
ATOM 1220 C C . SER A 1 154 ? -14.592 8.645 2.272 1.00 82.25 154 SER A C 1
ATOM 1222 O O . SER A 1 154 ? -14.450 9.733 1.703 1.00 82.25 154 SER A O 1
ATOM 1224 N N . GLY A 1 155 ? -13.842 8.259 3.302 1.00 80.88 155 GLY A N 1
ATOM 1225 C CA . GLY A 1 155 ? -12.663 8.991 3.750 1.00 80.88 155 GLY A CA 1
ATOM 1226 C C . GLY A 1 155 ? -11.366 8.327 3.296 1.00 80.88 155 GLY A C 1
ATOM 1227 O O . GLY A 1 155 ? -11.296 7.710 2.234 1.00 80.88 155 GLY A O 1
ATOM 1228 N N . LEU A 1 156 ? -10.310 8.514 4.086 1.00 86.56 156 LEU A N 1
ATOM 1229 C CA . LEU A 1 156 ? -8.982 7.979 3.791 1.00 86.56 156 LEU A CA 1
ATOM 1230 C C . LEU A 1 156 ? -8.827 6.548 4.319 1.00 86.56 156 LEU A C 1
ATOM 1232 O O . LEU A 1 156 ? -9.499 6.146 5.272 1.00 86.56 156 LEU A O 1
ATOM 1236 N N . ALA A 1 157 ? -7.895 5.819 3.708 1.00 91.88 157 ALA A N 1
ATOM 1237 C CA . ALA A 1 157 ? -7.456 4.507 4.158 1.00 91.88 157 ALA A CA 1
ATOM 1238 C C . ALA A 1 157 ? -6.112 4.621 4.888 1.00 91.88 157 ALA A C 1
ATOM 1240 O O . ALA A 1 157 ? -5.242 5.398 4.481 1.00 91.88 157 ALA A O 1
ATOM 1241 N N . PHE A 1 158 ? -5.950 3.838 5.952 1.00 95.00 158 PHE A N 1
ATOM 1242 C CA . PHE A 1 158 ? -4.734 3.782 6.762 1.00 95.00 158 PHE A CA 1
ATOM 1243 C C . PHE A 1 158 ? -4.352 2.327 7.032 1.00 95.00 158 PHE A C 1
ATOM 1245 O O . PHE A 1 158 ? -5.227 1.510 7.289 1.00 95.00 158 PHE A O 1
ATOM 1252 N N . GLY A 1 159 ? -3.065 1.994 7.009 1.00 95.44 159 GLY A N 1
ATOM 1253 C CA . GLY A 1 159 ? -2.571 0.693 7.460 1.00 95.44 159 GLY A CA 1
ATOM 1254 C C . GLY A 1 159 ? -2.347 0.697 8.969 1.00 95.44 159 GLY A C 1
ATOM 1255 O O . GLY A 1 159 ? -1.769 1.651 9.489 1.00 95.44 159 GLY A O 1
ATOM 1256 N N . VAL A 1 160 ? -2.794 -0.340 9.680 1.00 97.25 160 VAL A N 1
ATOM 1257 C CA . VAL A 1 160 ? -2.515 -0.502 11.116 1.00 97.25 160 VAL A CA 1
ATOM 1258 C C . VAL A 1 160 ? -1.026 -0.765 11.317 1.00 97.25 160 VAL A C 1
ATOM 1260 O O . VAL A 1 160 ? -0.503 -1.784 10.873 1.00 97.25 160 VAL A O 1
ATOM 1263 N N . ASP A 1 161 ? -0.350 0.134 12.023 1.00 97.06 161 ASP A N 1
ATOM 1264 C CA . ASP A 1 161 ? 1.073 0.018 12.346 1.00 97.06 161 ASP A CA 1
ATOM 1265 C C . ASP A 1 161 ? 1.287 -0.729 13.667 1.00 97.06 161 ASP A C 1
ATOM 1267 O O . ASP A 1 161 ? 2.261 -1.464 13.836 1.00 97.06 161 ASP A O 1
ATOM 1271 N N . ALA A 1 162 ? 0.399 -0.486 14.633 1.00 97.88 162 ALA A N 1
ATOM 1272 C CA . ALA A 1 162 ? 0.479 -1.020 15.984 1.00 97.88 162 ALA A CA 1
ATOM 1273 C C . ALA A 1 162 ? -0.869 -0.907 16.703 1.00 97.88 162 ALA A C 1
ATOM 1275 O O . ALA A 1 162 ? -1.750 -0.140 16.307 1.00 97.88 162 ALA A O 1
ATOM 1276 N N . TYR A 1 163 ? -0.991 -1.610 17.825 1.00 97.81 163 TYR A N 1
ATOM 1277 C CA . TYR A 1 163 ? -2.099 -1.443 18.752 1.00 97.81 163 TYR A CA 1
ATOM 1278 C C . TYR A 1 163 ? -1.647 -1.554 20.212 1.00 97.81 163 TYR A C 1
ATOM 1280 O O . TYR A 1 163 ? -0.604 -2.135 20.514 1.00 97.81 163 TYR A O 1
ATOM 1288 N N . GLU A 1 164 ? -2.438 -0.991 21.121 1.00 97.62 164 GLU A N 1
ATOM 1289 C CA . GLU A 1 164 ? -2.200 -1.014 22.566 1.00 97.62 164 GLU A CA 1
ATOM 1290 C C . GLU A 1 164 ? -3.494 -1.328 23.323 1.00 97.62 164 GLU A C 1
ATOM 1292 O O . GLU A 1 164 ? -4.522 -0.678 23.123 1.00 97.62 164 GLU A O 1
ATOM 1297 N N . HIS A 1 165 ? -3.440 -2.291 24.245 1.00 97.75 165 HIS A N 1
ATOM 1298 C CA . HIS A 1 165 ? -4.501 -2.504 25.227 1.00 97.75 165 HIS A CA 1
ATOM 1299 C C . HIS A 1 165 ? -4.245 -1.658 26.466 1.00 97.75 165 HIS A C 1
ATOM 1301 O O . HIS A 1 165 ? -3.197 -1.765 27.102 1.00 97.75 165 HIS A O 1
ATOM 1307 N N . THR A 1 166 ? -5.238 -0.872 26.865 1.00 96.69 166 THR A N 1
ATOM 1308 C CA . THR A 1 166 ? -5.181 -0.091 28.103 1.00 96.69 166 THR A CA 1
ATOM 1309 C C . THR A 1 166 ? -6.317 -0.497 29.032 1.00 96.69 166 THR A C 1
ATOM 1311 O O . THR A 1 166 ? -7.418 -0.814 28.588 1.00 96.69 166 THR A O 1
ATOM 1314 N N . SER A 1 167 ? -6.054 -0.509 30.340 1.00 94.44 167 SER A N 1
ATOM 1315 C CA . SER A 1 167 ? -7.068 -0.768 31.364 1.00 94.44 167 SER A CA 1
ATOM 1316 C C . SER A 1 167 ? -6.812 0.125 32.572 1.00 94.44 167 SER A C 1
ATOM 1318 O O . SER A 1 167 ? -5.840 -0.062 33.305 1.00 94.44 167 SER A O 1
ATOM 1320 N N . SER A 1 168 ? -7.668 1.125 32.776 1.00 92.69 168 SER A N 1
ATOM 1321 C CA . SER A 1 168 ? -7.556 2.069 33.891 1.00 92.69 168 SER A CA 1
ATOM 1322 C C . SER A 1 168 ? -8.906 2.705 34.221 1.00 92.69 168 SER A C 1
ATOM 1324 O O . SER A 1 168 ? -9.758 2.862 33.354 1.00 92.69 168 SER A O 1
ATOM 1326 N N . GLY A 1 169 ? -9.134 3.057 35.492 1.00 88.31 169 GLY A N 1
ATOM 1327 C CA . GLY A 1 169 ? -10.335 3.805 35.892 1.00 88.31 169 GLY A CA 1
ATOM 1328 C C . GLY A 1 169 ? -11.672 3.106 35.600 1.00 88.31 169 GLY A C 1
ATOM 1329 O O . GLY A 1 169 ? -12.670 3.788 35.399 1.00 88.31 169 GLY A O 1
ATOM 1330 N N . GLY A 1 170 ? -11.698 1.768 35.544 1.00 90.44 170 GLY A N 1
ATOM 1331 C CA . GLY A 1 170 ? -12.896 0.995 35.184 1.00 90.44 170 GLY A CA 1
ATOM 1332 C C . GLY A 1 170 ? -13.218 0.982 33.686 1.00 90.44 170 GLY A C 1
ATOM 1333 O O . GLY A 1 170 ? -14.310 0.570 33.308 1.00 90.44 170 GLY A O 1
ATOM 1334 N N . LYS A 1 171 ? -12.281 1.429 32.846 1.00 93.94 171 LYS A N 1
ATOM 1335 C CA . LYS A 1 171 ? -12.358 1.418 31.387 1.00 93.94 171 LYS A CA 1
ATOM 1336 C C . LYS A 1 171 ? -11.246 0.533 30.831 1.00 93.94 171 LYS A C 1
ATOM 1338 O O . LYS A 1 171 ? -10.089 0.684 31.228 1.00 93.94 171 LYS A O 1
ATOM 1343 N N . ALA A 1 172 ? -11.597 -0.343 29.900 1.00 97.38 172 ALA A N 1
ATOM 1344 C CA . ALA A 1 172 ? -10.657 -1.060 29.055 1.00 97.38 172 ALA A CA 1
ATOM 1345 C C . ALA A 1 172 ? -10.830 -0.608 27.600 1.00 97.38 172 ALA A C 1
ATOM 1347 O O . ALA A 1 172 ? -11.956 -0.527 27.103 1.00 97.38 172 ALA A O 1
ATOM 1348 N N . SER A 1 173 ? -9.717 -0.326 26.924 1.00 97.75 173 SER A N 1
ATOM 1349 C CA . SER A 1 173 ? -9.700 0.114 25.528 1.00 97.75 173 SER A CA 1
ATOM 1350 C C . SER A 1 173 ? -8.683 -0.664 24.706 1.00 97.75 173 SER A C 1
ATOM 1352 O O . SER A 1 173 ? -7.641 -1.077 25.220 1.00 97.75 173 SER A O 1
ATOM 1354 N N . LEU A 1 174 ? -8.966 -0.785 23.413 1.00 98.31 174 LEU A N 1
ATOM 1355 C CA . LEU A 1 174 ? -7.968 -1.074 22.388 1.00 98.31 174 LEU A CA 1
ATOM 1356 C C . LEU A 1 174 ? -7.695 0.220 21.618 1.00 98.31 174 LEU A C 1
ATOM 1358 O O . LEU A 1 174 ? -8.627 0.851 21.124 1.00 98.31 174 LEU A O 1
ATOM 1362 N N . ILE A 1 175 ? -6.435 0.624 21.528 1.00 98.38 175 ILE A N 1
ATOM 1363 C CA . ILE A 1 175 ? -6.003 1.787 20.753 1.00 98.38 175 ILE A CA 1
ATOM 1364 C C . ILE A 1 175 ? -5.302 1.274 19.503 1.00 98.38 175 ILE A C 1
ATOM 1366 O O . ILE A 1 175 ? -4.351 0.508 19.612 1.00 98.38 175 ILE A O 1
ATOM 1370 N N . LEU A 1 176 ? -5.763 1.700 18.332 1.00 98.50 176 LEU A N 1
ATOM 1371 C CA . LEU A 1 176 ? -5.145 1.408 17.043 1.00 98.50 176 LEU A CA 1
ATOM 1372 C C . LEU A 1 176 ? -4.341 2.623 16.583 1.00 98.50 176 LEU A C 1
ATOM 1374 O O . LEU A 1 176 ? -4.863 3.740 16.566 1.00 98.50 176 LEU A O 1
ATOM 1378 N N . TYR A 1 177 ? -3.095 2.391 16.182 1.00 98.44 177 TYR A N 1
ATOM 1379 C CA . TYR A 1 177 ? -2.223 3.374 15.549 1.00 98.44 177 TYR A CA 1
ATOM 1380 C C . TYR A 1 177 ? -2.060 2.998 14.085 1.00 98.44 177 TYR A C 1
ATOM 1382 O O . TYR A 1 177 ? -1.667 1.872 13.781 1.00 98.44 177 TYR A O 1
ATOM 1390 N N . ALA A 1 178 ? -2.366 3.928 13.190 1.00 97.69 178 ALA A N 1
ATOM 1391 C CA . ALA A 1 178 ? -2.341 3.670 11.762 1.00 97.69 178 ALA A CA 1
ATOM 1392 C C . ALA A 1 178 ? -1.772 4.854 10.971 1.00 97.69 178 ALA A C 1
ATOM 1394 O O . ALA A 1 178 ? -1.865 6.018 11.387 1.00 97.69 178 ALA A O 1
ATOM 1395 N N . SER A 1 179 ? -1.205 4.553 9.808 1.00 96.25 179 SER A N 1
ATOM 1396 C CA . SER A 1 179 ? -0.556 5.520 8.928 1.00 96.25 179 SER A CA 1
ATOM 1397 C C . SER A 1 179 ? -1.034 5.387 7.484 1.00 96.25 179 SER A C 1
ATOM 1399 O O . SER A 1 179 ? -1.537 4.348 7.064 1.00 96.25 179 SER A O 1
ATOM 1401 N N . ASP A 1 180 ? -0.976 6.483 6.730 1.00 93.81 180 ASP A N 1
ATOM 1402 C CA . ASP A 1 180 ? -1.474 6.515 5.354 1.00 93.81 180 ASP A CA 1
ATOM 1403 C C . ASP A 1 180 ? -0.445 5.994 4.335 1.00 93.81 180 ASP A C 1
ATOM 1405 O O . ASP A 1 180 ? 0.691 5.641 4.659 1.00 93.81 180 ASP A O 1
ATOM 1409 N N . GLY A 1 181 ? -0.819 5.992 3.053 1.00 93.19 181 GLY A N 1
ATOM 1410 C CA . GLY A 1 181 ? 0.061 5.529 1.977 1.00 93.19 181 GLY A CA 1
ATOM 1411 C C . GLY A 1 181 ? 1.390 6.294 1.854 1.00 93.19 181 GLY A C 1
ATOM 1412 O O . GLY A 1 181 ? 2.342 5.763 1.279 1.00 93.19 181 GLY A O 1
ATOM 1413 N N . TRP A 1 182 ? 1.514 7.507 2.411 1.00 94.75 182 TRP A N 1
ATOM 1414 C CA . TRP A 1 182 ? 2.798 8.213 2.427 1.00 94.75 182 TRP A CA 1
ATOM 1415 C C . TRP A 1 182 ? 3.807 7.532 3.344 1.00 94.75 182 TRP A C 1
ATOM 1417 O O . TRP A 1 182 ? 4.997 7.528 3.029 1.00 94.75 182 TRP A O 1
ATOM 1427 N N . ASN A 1 183 ? 3.349 6.910 4.431 1.00 94.50 183 ASN A N 1
ATOM 1428 C CA . ASN A 1 183 ? 4.211 6.124 5.302 1.00 94.50 183 ASN A CA 1
ATOM 1429 C C . ASN A 1 183 ? 4.808 4.916 4.565 1.00 94.50 183 ASN A C 1
ATOM 1431 O O . ASN A 1 183 ? 6.009 4.664 4.674 1.00 94.50 183 ASN A O 1
ATOM 1435 N N . LEU A 1 184 ? 4.013 4.235 3.731 1.00 93.81 184 LEU A N 1
ATOM 1436 C CA . LEU A 1 184 ? 4.498 3.134 2.890 1.00 93.81 184 LEU A CA 1
ATOM 1437 C C . LEU A 1 184 ? 5.622 3.608 1.954 1.00 93.81 184 LEU A C 1
ATOM 1439 O O . LEU A 1 184 ? 6.679 2.980 1.860 1.00 93.81 184 LEU A O 1
ATOM 1443 N N . ILE A 1 185 ? 5.428 4.764 1.311 1.00 95.56 185 ILE A N 1
ATOM 1444 C CA . ILE A 1 185 ? 6.419 5.405 0.431 1.00 95.56 185 ILE A CA 1
ATOM 1445 C C . ILE A 1 185 ? 7.688 5.799 1.204 1.00 95.56 185 ILE A C 1
ATOM 1447 O O . ILE A 1 185 ? 8.804 5.566 0.727 1.00 95.56 185 ILE A O 1
ATOM 1451 N N . GLU A 1 186 ? 7.533 6.402 2.384 1.00 95.12 186 GLU A N 1
ATOM 1452 C CA . GLU A 1 186 ? 8.639 6.798 3.259 1.00 95.12 186 GLU A CA 1
ATOM 1453 C C . GLU A 1 186 ? 9.432 5.586 3.760 1.00 95.12 186 GLU A C 1
ATOM 1455 O O . GLU A 1 186 ? 10.648 5.690 3.932 1.00 95.12 186 GLU A O 1
ATOM 1460 N N . ASN A 1 187 ? 8.793 4.436 3.969 1.00 94.75 187 ASN A N 1
ATOM 1461 C CA . ASN A 1 187 ? 9.443 3.226 4.468 1.00 94.75 187 ASN A CA 1
ATOM 1462 C C . ASN A 1 187 ? 10.077 2.372 3.368 1.00 94.75 187 ASN A C 1
ATOM 1464 O O . ASN A 1 187 ? 11.044 1.653 3.638 1.00 94.75 187 ASN A O 1
ATOM 1468 N N . TRP A 1 188 ? 9.633 2.499 2.117 1.00 96.69 188 TRP A N 1
ATOM 1469 C CA . TRP A 1 188 ? 10.267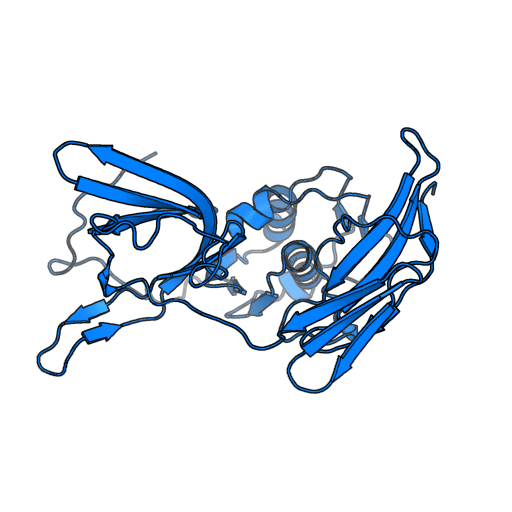 1.787 1.013 1.00 96.69 188 TRP A CA 1
ATOM 1470 C C . TRP A 1 188 ? 11.717 2.234 0.790 1.00 96.69 188 TRP A C 1
ATOM 1472 O O . TRP A 1 188 ? 12.071 3.419 0.839 1.00 96.69 188 TRP A O 1
ATOM 1482 N N . ARG A 1 189 ? 12.582 1.253 0.531 1.00 96.88 189 ARG A N 1
ATOM 1483 C CA . ARG A 1 189 ? 13.988 1.441 0.169 1.00 96.88 189 ARG A CA 1
ATOM 1484 C C . ARG A 1 189 ? 14.281 0.628 -1.077 1.00 96.88 189 ARG A C 1
ATOM 1486 O O . ARG A 1 189 ? 14.039 -0.577 -1.099 1.00 96.88 189 ARG A O 1
ATOM 1493 N N . ALA A 1 190 ? 14.874 1.267 -2.080 1.00 95.75 190 ALA A N 1
ATOM 1494 C CA . ALA A 1 190 ? 15.318 0.559 -3.272 1.00 95.75 190 ALA A CA 1
ATOM 1495 C C . ALA A 1 190 ? 16.370 -0.501 -2.908 1.00 95.75 190 ALA A C 1
ATOM 1497 O O . ALA A 1 190 ? 17.445 -0.174 -2.399 1.00 95.75 190 ALA A O 1
ATOM 1498 N N . ARG A 1 191 ? 16.078 -1.775 -3.187 1.00 91.69 191 ARG A N 1
ATOM 1499 C CA . ARG A 1 191 ? 16.988 -2.894 -2.889 1.00 91.69 191 ARG A CA 1
ATOM 1500 C C . ARG A 1 191 ? 18.201 -2.937 -3.817 1.00 91.69 191 ARG A C 1
ATOM 1502 O O . ARG A 1 191 ? 19.266 -3.415 -3.441 1.00 91.69 191 ARG A O 1
ATOM 1509 N N . HIS A 1 192 ? 18.036 -2.444 -5.038 1.00 89.56 192 HIS A N 1
ATOM 1510 C CA . HIS A 1 192 ? 19.069 -2.398 -6.061 1.00 89.56 192 HIS A CA 1
ATOM 1511 C C . HIS A 1 192 ? 18.962 -1.113 -6.877 1.00 89.56 192 HIS A C 1
ATOM 1513 O O . HIS A 1 192 ? 18.015 -0.339 -6.741 1.00 89.56 192 HIS A O 1
ATOM 1519 N N . GLN A 1 193 ? 19.978 -0.869 -7.702 1.00 94.31 193 GLN A N 1
ATOM 1520 C CA . GLN A 1 193 ? 19.978 0.285 -8.580 1.00 94.31 193 GLN A CA 1
ATOM 1521 C C . GLN A 1 193 ? 18.992 0.071 -9.726 1.00 94.31 193 GLN A C 1
ATOM 1523 O O . GLN A 1 193 ? 19.039 -0.956 -10.403 1.00 94.31 193 GLN A O 1
ATOM 1528 N N . PHE A 1 194 ? 18.196 1.095 -10.003 1.00 94.88 194 PHE A N 1
ATOM 1529 C CA . PHE A 1 194 ? 17.429 1.202 -11.234 1.00 94.88 194 PHE A CA 1
ATOM 1530 C C . PHE A 1 194 ? 17.951 2.374 -12.053 1.00 94.88 194 PHE A C 1
ATOM 1532 O O . PHE A 1 194 ? 18.320 3.404 -11.487 1.00 94.88 194 PHE A O 1
ATOM 1539 N N . ARG A 1 195 ? 17.998 2.232 -13.377 1.00 95.88 195 ARG A N 1
ATOM 1540 C CA . ARG A 1 195 ? 18.349 3.330 -14.277 1.00 95.88 195 ARG A CA 1
ATOM 1541 C C . ARG A 1 195 ? 17.573 3.220 -15.577 1.00 95.88 195 ARG A C 1
ATOM 1543 O O . ARG A 1 195 ? 17.558 2.151 -16.177 1.00 95.88 195 ARG A O 1
ATOM 1550 N N . TRP A 1 196 ? 17.019 4.340 -16.019 1.00 96.62 196 TRP A N 1
ATOM 1551 C CA . TRP A 1 196 ? 16.282 4.456 -17.276 1.00 96.62 196 TRP A CA 1
ATOM 1552 C C . TRP A 1 196 ? 16.819 5.600 -18.123 1.00 96.62 196 TRP A C 1
ATOM 1554 O O . TRP A 1 196 ? 17.525 6.473 -17.625 1.00 96.62 196 TRP A O 1
ATOM 1564 N N . ASN A 1 197 ? 16.465 5.579 -19.405 1.00 96.56 197 ASN A N 1
ATOM 1565 C CA . ASN A 1 197 ? 16.671 6.657 -20.369 1.00 96.56 197 ASN A CA 1
ATOM 1566 C C . ASN A 1 197 ? 18.119 7.154 -20.550 1.00 96.56 197 ASN A C 1
ATOM 1568 O O . ASN A 1 197 ? 18.352 8.280 -20.977 1.00 96.56 197 ASN A O 1
ATOM 1572 N N . LYS A 1 198 ? 19.132 6.322 -20.267 1.00 93.62 198 LYS A N 1
ATOM 1573 C CA . LYS A 1 198 ? 20.540 6.677 -20.544 1.00 93.62 198 LYS A CA 1
ATOM 1574 C C . LYS A 1 198 ? 20.800 6.915 -22.043 1.00 93.62 198 LYS A C 1
ATOM 1576 O O . LYS A 1 198 ? 21.726 7.640 -22.399 1.00 93.62 198 LYS A O 1
ATOM 1581 N N . GLY A 1 199 ? 20.031 6.262 -22.912 1.00 92.31 199 GLY A N 1
ATOM 1582 C CA . GLY A 1 199 ? 20.156 6.364 -24.370 1.00 92.31 199 GLY A CA 1
ATOM 1583 C C . GLY A 1 199 ? 18.866 6.050 -25.126 1.00 92.31 199 GLY A C 1
ATOM 1584 O O . GLY A 1 199 ? 18.931 5.651 -26.284 1.00 92.31 199 GLY A O 1
ATOM 1585 N N . SER A 1 200 ? 17.718 6.175 -24.463 1.00 92.94 200 SER A N 1
ATOM 1586 C CA . SER A 1 200 ? 16.383 5.899 -25.001 1.00 92.94 200 SER A CA 1
ATOM 1587 C C . SER A 1 200 ? 15.343 6.755 -24.268 1.00 92.94 200 SER A C 1
ATOM 1589 O O . SER A 1 200 ? 15.628 7.249 -23.183 1.00 92.94 200 SER A O 1
ATOM 1591 N N . ASP A 1 201 ? 14.150 6.911 -24.840 1.00 94.69 201 ASP A N 1
ATOM 1592 C CA . ASP A 1 201 ? 13.019 7.623 -24.222 1.00 94.69 201 ASP A CA 1
ATOM 1593 C C . ASP A 1 201 ? 11.932 6.611 -23.819 1.00 94.69 201 ASP A C 1
ATOM 1595 O O . ASP A 1 201 ? 10.834 6.576 -24.371 1.00 94.69 201 ASP A O 1
ATOM 1599 N N . GLU A 1 202 ? 12.272 5.712 -22.895 1.00 93.44 202 GLU A N 1
ATOM 1600 C CA . GLU A 1 202 ? 11.407 4.591 -22.497 1.00 93.44 202 GLU A CA 1
ATOM 1601 C C . GLU A 1 202 ? 10.415 4.980 -21.398 1.00 93.44 202 GLU A C 1
ATOM 1603 O O . GLU A 1 202 ? 9.239 4.626 -21.460 1.00 93.44 202 GLU A O 1
ATOM 1608 N N . MET A 1 203 ? 10.879 5.712 -20.383 1.00 96.69 203 MET A N 1
ATOM 1609 C CA . MET A 1 203 ? 10.109 5.997 -19.170 1.00 96.69 203 MET A CA 1
ATOM 1610 C C . MET A 1 203 ? 9.958 7.502 -18.956 1.00 96.69 203 MET A C 1
ATOM 1612 O O . MET A 1 203 ? 10.908 8.178 -18.564 1.00 96.69 203 MET A O 1
ATOM 1616 N N . SER A 1 204 ? 8.760 8.042 -19.177 1.00 98.00 204 SER A N 1
ATOM 1617 C CA . SER A 1 204 ? 8.463 9.438 -18.833 1.00 98.00 204 SER A CA 1
ATOM 1618 C C . SER A 1 204 ? 8.447 9.647 -17.315 1.00 98.00 204 SER A C 1
ATOM 1620 O O . SER A 1 204 ? 8.380 8.682 -16.546 1.00 98.00 204 SER A O 1
ATOM 1622 N N . VAL A 1 205 ? 8.441 10.903 -16.853 1.00 98.44 205 VAL A N 1
ATOM 1623 C CA . VAL A 1 205 ? 8.287 11.214 -15.416 1.00 98.44 205 VAL A CA 1
ATOM 1624 C C . VAL A 1 205 ? 7.056 10.521 -14.821 1.00 98.44 205 VAL A C 1
ATOM 1626 O O . VAL A 1 205 ? 7.149 9.933 -13.745 1.00 98.44 205 VAL A O 1
ATOM 1629 N N . LYS A 1 206 ? 5.922 10.510 -15.534 1.00 98.25 206 LYS A N 1
ATOM 1630 C CA . LYS A 1 206 ? 4.704 9.810 -15.100 1.00 98.25 206 LYS A CA 1
ATOM 1631 C C . LYS A 1 206 ? 4.926 8.307 -14.927 1.00 98.25 206 LYS A C 1
ATOM 1633 O O . LYS A 1 206 ? 4.493 7.739 -13.928 1.00 98.25 206 LYS A O 1
ATOM 1638 N N . ALA A 1 207 ? 5.587 7.664 -15.889 1.00 97.62 207 ALA A N 1
ATOM 1639 C CA . ALA A 1 207 ? 5.861 6.230 -15.827 1.00 97.62 207 ALA A CA 1
ATOM 1640 C C . ALA A 1 207 ? 6.810 5.891 -14.665 1.00 97.62 207 ALA A C 1
ATOM 1642 O O . ALA A 1 207 ? 6.595 4.912 -13.955 1.00 97.62 207 ALA A O 1
ATOM 1643 N N . LEU A 1 208 ? 7.816 6.737 -14.419 1.00 98.00 208 LEU A N 1
ATOM 1644 C CA . LEU A 1 208 ? 8.720 6.597 -13.276 1.00 98.00 208 LEU A CA 1
ATOM 1645 C C . LEU A 1 208 ? 7.986 6.776 -11.938 1.00 98.00 208 LEU A C 1
ATOM 1647 O O . LEU A 1 208 ? 8.233 6.013 -11.008 1.00 98.00 208 LEU A O 1
ATOM 1651 N N . LEU A 1 209 ? 7.054 7.729 -11.837 1.00 98.19 209 LEU A N 1
ATOM 1652 C CA . LEU A 1 209 ? 6.213 7.891 -10.645 1.00 98.19 209 LEU A CA 1
ATOM 1653 C C . LEU A 1 209 ? 5.346 6.653 -10.399 1.00 98.19 209 LEU A C 1
ATOM 1655 O O . LEU A 1 209 ? 5.336 6.135 -9.285 1.00 98.19 209 LEU A O 1
ATOM 1659 N N . ALA A 1 210 ? 4.668 6.152 -11.437 1.00 98.12 210 ALA A N 1
ATOM 1660 C CA . ALA A 1 210 ? 3.861 4.937 -11.346 1.00 98.12 210 ALA A CA 1
ATOM 1661 C C . ALA A 1 210 ? 4.702 3.731 -10.905 1.00 98.12 210 ALA A C 1
ATOM 1663 O O . ALA A 1 210 ? 4.270 2.971 -10.046 1.00 98.12 210 ALA A O 1
ATOM 1664 N N . PHE A 1 211 ? 5.923 3.594 -11.430 1.00 97.69 211 PHE A N 1
ATOM 1665 C CA . PHE A 1 211 ? 6.854 2.546 -11.022 1.00 97.69 211 PHE A CA 1
ATOM 1666 C C . PHE A 1 211 ? 7.192 2.617 -9.526 1.00 97.69 211 PHE A C 1
ATOM 1668 O O . PHE A 1 211 ? 7.155 1.594 -8.848 1.00 97.69 211 PHE A O 1
ATOM 1675 N N . VAL A 1 212 ? 7.519 3.803 -9.001 1.00 97.62 212 VAL A N 1
ATOM 1676 C CA . VAL A 1 212 ? 7.898 3.963 -7.585 1.00 97.62 212 VAL A CA 1
ATOM 1677 C C . VAL A 1 212 ? 6.704 3.712 -6.667 1.00 97.62 212 VAL A C 1
ATOM 1679 O O . VAL A 1 212 ? 6.844 3.004 -5.676 1.00 97.62 212 VAL A O 1
ATOM 1682 N N . LEU A 1 213 ? 5.525 4.228 -7.016 1.00 97.69 213 LEU A N 1
ATOM 1683 C CA . LEU A 1 213 ? 4.286 3.989 -6.268 1.00 97.69 213 LEU A CA 1
ATOM 1684 C C . LEU A 1 213 ? 3.888 2.509 -6.280 1.00 97.69 213 LEU A C 1
ATOM 1686 O O . LEU A 1 213 ? 3.494 1.961 -5.251 1.00 97.69 213 LEU A O 1
ATOM 1690 N N . ALA A 1 214 ? 4.087 1.827 -7.409 1.00 97.56 214 ALA A N 1
ATOM 1691 C CA . ALA A 1 214 ? 3.810 0.404 -7.515 1.00 97.56 214 ALA A CA 1
ATOM 1692 C C . ALA A 1 214 ? 4.654 -0.431 -6.549 1.00 97.56 214 ALA A C 1
ATOM 1694 O O . ALA A 1 214 ? 4.162 -1.451 -6.077 1.00 97.56 214 ALA A O 1
ATOM 1695 N N . ARG A 1 215 ? 5.868 0.015 -6.181 1.00 97.19 215 ARG A N 1
ATOM 1696 C CA . ARG A 1 215 ? 6.719 -0.690 -5.204 1.00 97.19 215 ARG A CA 1
ATOM 1697 C C . ARG A 1 215 ? 6.102 -0.817 -3.820 1.00 97.19 215 ARG A C 1
ATOM 1699 O O . ARG A 1 215 ? 6.485 -1.725 -3.091 1.00 97.19 215 ARG A O 1
ATOM 1706 N N . VAL A 1 216 ? 5.148 0.047 -3.499 1.00 95.25 216 VAL A N 1
ATOM 1707 C CA . VAL A 1 216 ? 4.389 0.031 -2.244 1.00 95.25 216 VAL A CA 1
ATOM 1708 C C . VAL A 1 216 ? 2.919 -0.330 -2.458 1.00 95.25 216 VAL A C 1
ATOM 1710 O O . VAL A 1 216 ? 2.085 -0.076 -1.600 1.00 95.25 216 VAL A O 1
ATOM 1713 N N . GLY A 1 217 ? 2.580 -0.893 -3.623 1.00 94.50 217 GLY A N 1
ATOM 1714 C CA . GLY A 1 217 ? 1.227 -1.361 -3.925 1.00 94.50 217 GLY A CA 1
ATOM 1715 C C . GLY A 1 217 ? 0.241 -0.260 -4.312 1.00 94.50 217 GLY A C 1
ATOM 1716 O O . GLY A 1 217 ? -0.937 -0.551 -4.495 1.00 94.50 217 GLY A O 1
ATOM 1717 N N . ILE A 1 218 ? 0.697 0.984 -4.479 1.00 95.06 218 ILE A N 1
ATOM 1718 C CA . ILE A 1 218 ? -0.172 2.123 -4.782 1.00 95.06 218 ILE A CA 1
ATOM 1719 C C . ILE A 1 218 ? -0.243 2.338 -6.293 1.00 95.06 218 ILE A C 1
ATOM 1721 O O . ILE A 1 218 ? 0.773 2.478 -6.978 1.00 95.06 218 ILE A O 1
ATOM 1725 N N . LYS A 1 219 ? -1.467 2.421 -6.822 1.00 96.12 219 LYS A N 1
ATOM 1726 C CA . LYS A 1 219 ? -1.705 2.762 -8.228 1.00 96.12 219 LYS A CA 1
ATOM 1727 C C . LYS A 1 219 ? -1.671 4.274 -8.429 1.00 96.12 219 LYS A C 1
ATOM 1729 O O . LYS A 1 219 ? -2.292 5.011 -7.665 1.00 96.12 219 LYS A O 1
ATOM 1734 N N . LEU A 1 220 ? -0.995 4.725 -9.487 1.00 97.44 220 LEU A N 1
ATOM 1735 C CA . LEU A 1 220 ? -1.074 6.111 -9.946 1.00 97.44 220 LEU A CA 1
ATOM 1736 C C . LEU A 1 220 ? -2.280 6.294 -10.876 1.00 97.44 220 LEU A C 1
ATOM 1738 O O . LEU A 1 220 ? -2.338 5.700 -11.951 1.00 97.44 220 LEU A O 1
ATOM 1742 N N . GLU A 1 221 ? -3.196 7.167 -10.486 1.00 96.88 221 GLU A N 1
ATOM 1743 C CA . GLU A 1 221 ? -4.352 7.608 -11.260 1.00 96.88 221 GLU A CA 1
ATOM 1744 C C . GLU A 1 221 ? -4.200 9.079 -11.668 1.00 96.88 221 GLU A C 1
ATOM 1746 O O . GLU A 1 221 ? -3.482 9.857 -11.038 1.00 96.88 221 GLU A O 1
ATOM 1751 N N . VAL A 1 222 ? -4.893 9.484 -12.731 1.00 96.69 222 VAL A N 1
ATOM 1752 C CA . VAL A 1 222 ? -4.830 10.855 -13.260 1.00 96.69 222 VAL A CA 1
ATOM 1753 C C . VAL A 1 222 ? -6.148 11.567 -13.013 1.00 96.69 222 VAL A C 1
ATOM 1755 O O . VAL A 1 222 ? -7.172 11.150 -13.546 1.00 96.69 222 VAL A O 1
ATOM 1758 N N . LYS A 1 223 ? -6.113 12.681 -12.275 1.00 94.75 223 LYS A N 1
ATOM 1759 C CA . LYS A 1 223 ? -7.224 13.648 -12.248 1.00 94.75 223 LYS A CA 1
ATOM 1760 C C . LYS A 1 223 ? -6.980 14.769 -13.264 1.00 94.75 223 LYS A C 1
ATOM 1762 O O . LYS A 1 223 ? -7.849 15.073 -14.073 1.00 94.75 223 LYS A O 1
ATOM 1767 N N . SER A 1 224 ? -5.772 15.325 -13.283 1.00 95.25 224 SER A N 1
ATOM 1768 C CA . SER A 1 224 ? -5.269 16.199 -14.351 1.00 95.25 224 SER A CA 1
ATOM 1769 C C . SER A 1 224 ? -3.749 16.053 -14.448 1.00 95.25 224 SER A C 1
ATOM 1771 O O . SER A 1 224 ? -3.121 15.510 -13.543 1.00 95.25 224 SER A O 1
ATOM 1773 N N . GLN A 1 225 ? -3.140 16.471 -15.556 1.00 96.69 225 GLN A N 1
ATOM 1774 C CA . GLN A 1 225 ? -1.692 16.340 -15.731 1.00 96.69 225 GLN A CA 1
ATOM 1775 C C . GLN A 1 225 ? -1.148 17.386 -16.709 1.00 96.69 225 GLN A C 1
ATOM 1777 O O . GLN A 1 225 ? -1.852 17.813 -17.629 1.00 96.69 225 GLN A O 1
ATOM 1782 N N . SER A 1 226 ? 0.102 17.803 -16.529 1.00 97.19 226 SER A N 1
ATOM 1783 C CA . SER A 1 226 ? 0.816 18.642 -17.491 1.00 97.19 226 SER A CA 1
ATOM 1784 C C . SER A 1 226 ? 1.212 17.839 -18.732 1.00 97.19 226 SER A C 1
ATOM 1786 O O . SER A 1 226 ? 1.257 16.611 -18.719 1.00 97.19 226 SER A O 1
ATOM 1788 N N . SER A 1 227 ? 1.530 18.511 -19.839 1.00 97.19 227 SER A N 1
ATOM 1789 C CA . SER A 1 227 ? 2.154 17.824 -20.978 1.00 97.19 227 SER A CA 1
ATOM 1790 C C . SER A 1 227 ? 3.554 17.314 -20.614 1.00 97.19 227 SER A C 1
ATOM 1792 O O . SER A 1 227 ? 3.926 16.201 -20.992 1.00 97.19 227 SER A O 1
ATOM 1794 N N . VAL A 1 228 ? 4.288 18.089 -19.807 1.00 97.56 228 VAL A N 1
ATOM 1795 C CA . VAL A 1 228 ? 5.680 17.830 -19.414 1.00 97.56 228 VAL A CA 1
ATOM 1796 C C . VAL A 1 228 ? 5.832 16.489 -18.698 1.00 97.56 228 VAL A C 1
ATOM 1798 O O . VAL A 1 228 ? 6.740 15.736 -19.037 1.00 97.56 228 VAL A O 1
ATOM 1801 N N . ILE A 1 229 ? 4.931 16.130 -17.773 1.00 98.06 229 ILE A N 1
ATOM 1802 C CA . ILE A 1 229 ? 5.029 14.855 -17.033 1.00 98.06 229 ILE A CA 1
ATOM 1803 C C . ILE A 1 229 ? 4.944 13.623 -17.949 1.00 98.06 229 ILE A C 1
ATOM 1805 O O . ILE A 1 229 ? 5.472 12.560 -17.618 1.00 98.06 229 ILE A O 1
ATOM 1809 N N . THR A 1 230 ? 4.305 13.764 -19.116 1.00 97.50 230 THR A N 1
ATOM 1810 C CA . THR A 1 230 ? 4.186 12.691 -20.112 1.00 97.50 230 THR A CA 1
ATOM 1811 C C . THR A 1 230 ? 5.232 12.744 -21.215 1.00 97.50 230 THR A C 1
ATOM 1813 O O . THR A 1 230 ? 5.527 11.700 -21.785 1.00 97.50 230 THR A O 1
ATOM 1816 N N . SER A 1 231 ? 5.793 13.919 -21.512 1.00 97.38 231 SER A N 1
ATOM 1817 C CA . SER A 1 231 ? 6.716 14.114 -22.635 1.00 97.38 231 SER A CA 1
ATOM 1818 C C . SER A 1 231 ? 8.180 14.278 -22.225 1.00 97.38 231 SER A C 1
ATOM 1820 O O . SER A 1 231 ? 9.040 14.357 -23.097 1.00 97.38 231 SER A O 1
ATOM 1822 N N . TYR A 1 232 ? 8.480 14.392 -20.929 1.00 97.75 232 TYR A N 1
ATOM 1823 C CA . TYR A 1 232 ? 9.847 14.490 -20.425 1.00 97.75 232 TYR A CA 1
ATOM 1824 C C . TYR A 1 232 ? 10.358 13.132 -19.929 1.00 97.75 232 TYR A C 1
ATOM 1826 O O . TYR A 1 232 ? 9.729 12.494 -19.081 1.00 97.75 232 TYR A O 1
ATOM 1834 N N . TYR A 1 233 ? 11.519 12.722 -20.443 1.00 98.00 233 TYR A N 1
ATOM 1835 C CA . TYR A 1 233 ? 12.147 11.415 -20.224 1.00 98.00 233 TYR A CA 1
ATOM 1836 C C . TYR A 1 233 ? 13.551 11.610 -19.626 1.00 98.00 233 TYR A C 1
ATOM 1838 O O . TYR A 1 233 ? 14.543 11.635 -20.351 1.00 98.00 233 TYR A O 1
ATOM 1846 N N . PRO A 1 234 ? 13.676 11.831 -18.305 1.00 97.38 234 PRO A N 1
ATOM 1847 C CA . PRO A 1 234 ? 14.981 12.076 -17.693 1.00 97.38 234 PRO A CA 1
ATOM 1848 C C . PRO A 1 234 ? 15.838 10.799 -17.668 1.00 97.38 234 PRO A C 1
ATOM 1850 O O . PRO A 1 234 ? 15.316 9.738 -17.324 1.00 97.38 234 PRO A O 1
ATOM 1853 N N . ASP A 1 235 ? 17.153 10.895 -17.928 1.00 97.31 235 ASP A N 1
ATOM 1854 C CA . ASP A 1 235 ? 18.117 9.857 -17.505 1.00 97.31 235 ASP A CA 1
ATOM 1855 C C . ASP A 1 235 ? 18.106 9.821 -15.978 1.00 97.31 235 ASP A C 1
ATOM 1857 O O . ASP A 1 235 ? 18.666 10.690 -15.300 1.00 97.31 235 ASP A O 1
ATOM 1861 N N . PHE A 1 236 ? 17.372 8.855 -15.439 1.00 97.56 236 PHE A N 1
ATOM 1862 C CA . PHE A 1 236 ? 17.011 8.827 -14.035 1.00 97.56 236 PHE A CA 1
ATOM 1863 C C . PHE A 1 236 ? 17.550 7.563 -13.394 1.00 97.56 236 PHE A C 1
ATOM 1865 O O . PHE A 1 236 ? 17.327 6.455 -13.883 1.00 97.56 236 PHE A O 1
ATOM 1872 N N . THR A 1 237 ? 18.267 7.735 -12.287 1.00 97.88 237 THR A N 1
ATOM 1873 C CA . THR A 1 237 ? 18.837 6.636 -11.512 1.00 97.88 237 THR A CA 1
ATOM 1874 C C . THR A 1 237 ? 18.273 6.666 -10.100 1.00 97.88 237 THR A C 1
ATOM 1876 O O . THR A 1 237 ? 18.378 7.679 -9.413 1.00 97.88 237 THR A O 1
ATOM 1879 N N . ILE A 1 238 ? 17.716 5.540 -9.660 1.00 97.69 238 ILE A N 1
ATOM 1880 C CA . ILE A 1 238 ? 17.399 5.285 -8.254 1.00 97.69 238 ILE A CA 1
ATOM 1881 C C . ILE A 1 238 ? 18.538 4.441 -7.703 1.00 97.69 238 ILE A C 1
ATOM 1883 O O . ILE A 1 238 ? 18.784 3.335 -8.188 1.00 97.69 238 ILE A O 1
ATOM 1887 N N . HIS A 1 239 ? 19.253 4.961 -6.713 1.00 97.00 239 HIS A N 1
ATOM 1888 C CA . HIS A 1 239 ? 20.342 4.228 -6.078 1.00 97.00 239 HIS A CA 1
ATOM 1889 C C . HIS A 1 239 ? 19.811 3.284 -4.993 1.00 97.00 239 HIS A C 1
ATOM 1891 O O . HIS A 1 239 ? 18.766 3.565 -4.398 1.00 97.00 239 HIS A O 1
ATOM 1897 N N . PRO A 1 240 ? 20.540 2.195 -4.681 1.00 95.06 240 PRO A N 1
ATOM 1898 C CA . PRO A 1 240 ? 20.224 1.370 -3.523 1.00 95.06 240 PRO A CA 1
ATOM 1899 C C . PRO A 1 240 ? 20.069 2.230 -2.262 1.00 95.06 240 PRO A C 1
ATOM 1901 O O . PRO A 1 240 ? 20.805 3.200 -2.070 1.00 95.06 240 PRO A O 1
ATOM 1904 N N . ASN A 1 241 ? 19.113 1.872 -1.409 1.00 96.00 241 ASN A N 1
ATOM 1905 C CA . ASN A 1 241 ? 18.736 2.579 -0.180 1.00 96.00 241 ASN A CA 1
ATOM 1906 C C . ASN A 1 241 ? 18.122 3.975 -0.364 1.00 96.00 241 ASN A C 1
ATOM 1908 O O . ASN A 1 241 ? 17.838 4.642 0.632 1.00 96.00 241 ASN A O 1
ATOM 1912 N N . ASN A 1 242 ? 17.874 4.438 -1.593 1.00 97.62 242 ASN A N 1
ATOM 1913 C CA . ASN A 1 242 ? 17.035 5.621 -1.781 1.00 97.62 242 ASN A CA 1
ATOM 1914 C C . ASN A 1 242 ? 15.628 5.362 -1.231 1.00 97.62 242 ASN A C 1
ATOM 1916 O O . ASN A 1 242 ? 15.066 4.283 -1.430 1.00 97.62 242 ASN A O 1
ATOM 1920 N N . ARG A 1 243 ? 15.090 6.364 -0.527 1.00 97.44 243 ARG A N 1
ATOM 1921 C CA . ARG A 1 243 ? 13.723 6.358 -0.000 1.00 97.44 243 ARG A CA 1
ATOM 1922 C C . ARG A 1 243 ? 12.733 6.761 -1.091 1.00 97.44 243 ARG A C 1
ATOM 1924 O O . ARG A 1 243 ? 13.071 7.597 -1.933 1.00 97.44 243 ARG A O 1
ATOM 1931 N N . GLY A 1 244 ? 11.523 6.208 -1.059 1.00 97.06 244 GLY A N 1
ATOM 1932 C CA . GLY A 1 244 ? 10.500 6.477 -2.075 1.00 97.06 244 GLY A CA 1
ATOM 1933 C C . GLY A 1 244 ? 10.092 7.943 -2.148 1.00 97.06 244 GLY A C 1
ATOM 1934 O O . GLY A 1 244 ? 9.996 8.504 -3.237 1.00 97.06 244 GLY A O 1
ATOM 1935 N N . ASP A 1 245 ? 9.949 8.594 -0.998 1.00 95.81 245 ASP A N 1
ATOM 1936 C CA . ASP A 1 245 ? 9.555 9.999 -0.883 1.00 95.81 245 ASP A CA 1
ATOM 1937 C C . ASP A 1 245 ? 10.589 10.943 -1.516 1.00 95.81 245 ASP A C 1
ATOM 1939 O O . ASP A 1 245 ? 10.230 11.872 -2.242 1.00 95.81 245 ASP A O 1
ATOM 1943 N N . ILE A 1 246 ? 11.881 10.657 -1.327 1.00 97.06 246 ILE A N 1
ATOM 1944 C CA . ILE A 1 246 ? 12.976 11.416 -1.946 1.00 97.06 246 ILE A CA 1
ATOM 1945 C C . ILE A 1 246 ? 12.943 11.254 -3.470 1.00 97.06 246 ILE A C 1
ATOM 1947 O O . ILE A 1 246 ? 13.118 12.228 -4.208 1.00 97.06 246 ILE A O 1
ATOM 1951 N N . VAL A 1 247 ? 12.703 10.031 -3.951 1.00 98.06 247 VAL A N 1
ATOM 1952 C CA . VAL A 1 247 ? 12.619 9.740 -5.386 1.00 98.06 247 VAL A CA 1
ATOM 1953 C C . VAL A 1 247 ? 11.424 10.456 -6.018 1.00 98.06 247 VAL A C 1
ATOM 1955 O O . VAL A 1 247 ? 11.595 11.141 -7.028 1.00 98.06 247 VAL A O 1
ATOM 1958 N N . ILE A 1 248 ? 10.238 10.354 -5.412 1.00 97.38 248 ILE A N 1
ATOM 1959 C CA . ILE A 1 248 ? 9.022 11.031 -5.882 1.00 97.38 248 ILE A CA 1
ATOM 1960 C C . ILE A 1 248 ? 9.220 12.546 -5.881 1.00 97.38 248 ILE A C 1
ATOM 1962 O O . ILE A 1 248 ? 8.956 13.193 -6.892 1.00 97.38 248 ILE A O 1
ATOM 1966 N N . GLY A 1 249 ? 9.755 13.118 -4.798 1.00 97.12 249 GLY A N 1
ATOM 1967 C CA . GLY A 1 249 ? 10.041 14.551 -4.722 1.00 97.12 249 GLY A CA 1
ATOM 1968 C C . GLY A 1 249 ? 10.989 15.020 -5.829 1.00 97.12 249 GLY A C 1
ATOM 1969 O O . GLY A 1 249 ? 10.776 16.074 -6.432 1.00 97.12 249 GLY A O 1
ATOM 1970 N N . LYS A 1 250 ? 12.002 14.212 -6.167 1.00 98.12 250 LYS A N 1
ATOM 1971 C CA . LYS A 1 250 ? 12.907 14.520 -7.278 1.00 98.12 250 LYS A CA 1
ATOM 1972 C C . LYS A 1 250 ? 12.207 14.446 -8.636 1.00 98.12 250 LYS A C 1
ATOM 1974 O O . LYS A 1 250 ? 12.426 15.335 -9.455 1.00 98.12 250 LYS A O 1
ATOM 1979 N N . LEU A 1 251 ? 11.379 13.433 -8.878 1.00 98.19 251 LEU A N 1
ATOM 1980 C CA . LEU A 1 251 ? 10.615 13.295 -10.122 1.00 98.19 251 LEU A CA 1
ATOM 1981 C C . LEU A 1 251 ? 9.644 14.465 -10.319 1.00 98.19 251 LEU A C 1
ATOM 1983 O O . LEU A 1 251 ? 9.631 15.078 -11.384 1.00 98.19 251 LEU A O 1
ATOM 1987 N N . LEU A 1 252 ? 8.905 14.831 -9.269 1.00 97.31 252 LEU A N 1
ATOM 1988 C CA . LEU A 1 252 ? 7.981 15.965 -9.303 1.00 97.31 252 LEU A CA 1
ATOM 1989 C C . LEU A 1 252 ? 8.705 17.300 -9.500 1.00 97.31 252 LEU A C 1
ATOM 1991 O O . LEU A 1 252 ? 8.144 18.189 -10.122 1.00 97.31 252 LEU A O 1
ATOM 1995 N N . SER A 1 253 ? 9.974 17.436 -9.087 1.00 97.75 253 SER A N 1
ATOM 1996 C CA . SER A 1 253 ? 10.754 18.663 -9.332 1.00 97.75 253 SER A CA 1
ATOM 1997 C C . SER A 1 253 ? 10.973 18.998 -10.816 1.00 97.75 253 SER A C 1
ATOM 1999 O O . SER A 1 253 ? 11.355 20.122 -11.136 1.00 97.75 253 SER A O 1
ATOM 2001 N N . PHE A 1 254 ? 10.734 18.047 -11.725 1.00 97.50 254 PHE A N 1
ATOM 2002 C CA . PHE A 1 254 ? 10.812 18.272 -13.170 1.00 97.50 254 PHE A CA 1
ATOM 2003 C C . PHE A 1 254 ? 9.519 18.833 -13.777 1.00 97.50 254 PHE A C 1
ATOM 2005 O O . PHE A 1 254 ? 9.502 19.159 -14.964 1.00 97.50 254 PHE A O 1
ATOM 2012 N N . THR A 1 255 ? 8.430 18.908 -13.009 1.00 97.31 255 THR A N 1
ATOM 2013 C CA . THR A 1 255 ? 7.081 19.162 -13.532 1.00 97.31 255 THR A CA 1
ATOM 2014 C C . THR A 1 255 ? 6.308 20.113 -12.614 1.00 97.31 255 THR A C 1
ATOM 2016 O O . THR A 1 255 ? 6.630 20.206 -11.432 1.00 97.31 255 THR A O 1
ATOM 2019 N N . PRO A 1 256 ? 5.269 20.804 -13.105 1.00 96.56 256 PRO A N 1
ATOM 2020 C CA . PRO A 1 256 ? 4.359 21.551 -12.236 1.00 96.56 256 PRO A CA 1
ATOM 2021 C C . PRO A 1 256 ? 3.353 20.648 -11.495 1.00 96.56 256 PRO A C 1
ATOM 2023 O O . PRO A 1 256 ? 2.599 21.140 -10.658 1.00 96.56 256 PRO A O 1
ATOM 2026 N N . ASP A 1 257 ? 3.308 19.352 -11.811 1.00 97.56 257 ASP A N 1
ATOM 2027 C CA . ASP A 1 257 ? 2.349 18.411 -11.249 1.00 97.56 257 ASP A CA 1
ATOM 2028 C C . ASP A 1 257 ? 2.610 18.119 -9.767 1.00 97.56 257 ASP A C 1
ATOM 2030 O O . ASP A 1 257 ? 3.741 18.127 -9.272 1.00 97.56 257 ASP A O 1
ATOM 2034 N N . VAL A 1 258 ? 1.533 17.800 -9.059 1.00 95.50 258 VAL A N 1
ATOM 2035 C CA . VAL A 1 258 ? 1.541 17.367 -7.664 1.00 95.50 258 VAL A CA 1
ATOM 2036 C C . VAL A 1 258 ? 0.886 16.000 -7.538 1.00 95.50 258 VAL A C 1
ATOM 2038 O O . VAL A 1 258 ? 0.028 15.625 -8.338 1.00 95.50 258 VAL A O 1
ATOM 2041 N N . VAL A 1 259 ? 1.285 15.265 -6.503 1.00 95.25 259 VAL A N 1
ATOM 2042 C CA . VAL A 1 259 ? 0.688 13.980 -6.139 1.00 95.25 259 VAL A CA 1
ATOM 2043 C C . VAL A 1 259 ? 0.115 14.077 -4.735 1.00 95.25 259 VAL A C 1
ATOM 2045 O O . VAL A 1 259 ? 0.753 14.636 -3.842 1.00 95.25 259 VAL A O 1
ATOM 2048 N N . PHE A 1 260 ? -1.075 13.519 -4.546 1.00 92.81 260 PHE A N 1
ATOM 2049 C CA . PHE A 1 260 ? -1.653 13.246 -3.232 1.00 92.81 260 PHE A CA 1
ATOM 2050 C C . PHE A 1 260 ? -2.206 11.822 -3.194 1.00 92.81 260 PHE A C 1
ATOM 2052 O O . PHE A 1 260 ? -2.419 11.206 -4.239 1.00 92.81 260 PHE A O 1
ATOM 2059 N N . ILE A 1 261 ? -2.423 11.303 -1.989 1.00 91.44 261 ILE A N 1
ATOM 2060 C CA . ILE A 1 261 ? -2.942 9.954 -1.759 1.00 91.44 261 ILE A CA 1
ATOM 2061 C C . ILE A 1 261 ? -4.352 10.072 -1.197 1.00 91.44 261 ILE A C 1
ATOM 2063 O O . ILE A 1 261 ? -4.610 10.891 -0.316 1.00 91.44 261 ILE A O 1
ATOM 2067 N N . GLU A 1 262 ? -5.261 9.274 -1.739 1.00 86.50 262 GLU A N 1
ATOM 2068 C CA . GLU A 1 262 ? -6.647 9.180 -1.299 1.00 86.50 262 GLU A CA 1
ATOM 2069 C C . GLU A 1 262 ? -7.068 7.708 -1.397 1.00 86.50 262 GLU A C 1
ATOM 2071 O O . GLU A 1 262 ? -7.039 7.104 -2.475 1.00 86.50 262 GLU A O 1
ATOM 2076 N N . GLY A 1 263 ? -7.383 7.111 -0.244 1.00 84.00 263 GLY A N 1
ATOM 2077 C CA . GLY A 1 263 ? -7.515 5.660 -0.115 1.00 84.00 263 GLY A CA 1
ATOM 2078 C C . GLY A 1 263 ? -6.216 4.943 -0.507 1.00 84.00 263 GLY A C 1
ATOM 2079 O O . GLY A 1 263 ? -5.122 5.371 -0.144 1.00 84.00 263 GLY A O 1
ATOM 2080 N N . ASN A 1 264 ? -6.339 3.900 -1.328 1.00 83.00 264 ASN A N 1
ATOM 2081 C CA . ASN A 1 264 ? -5.213 3.088 -1.817 1.00 83.00 264 ASN A CA 1
ATOM 2082 C C . ASN A 1 264 ? -4.634 3.563 -3.156 1.00 83.00 264 ASN A C 1
ATOM 2084 O O . ASN A 1 264 ? -3.964 2.810 -3.870 1.00 83.00 264 ASN A O 1
ATOM 2088 N N . LYS A 1 265 ? -4.939 4.800 -3.552 1.00 92.38 265 LYS A N 1
ATOM 2089 C CA . LYS A 1 265 ? -4.557 5.353 -4.851 1.00 92.38 265 LYS A CA 1
ATOM 2090 C C . LYS A 1 265 ? -3.807 6.659 -4.662 1.00 92.38 265 LYS A C 1
ATOM 2092 O O . LYS A 1 265 ? -4.143 7.483 -3.814 1.00 92.38 265 LYS A O 1
ATOM 2097 N N . ALA A 1 266 ? -2.797 6.853 -5.495 1.00 95.06 266 ALA A N 1
ATOM 2098 C CA . ALA A 1 266 ? -2.145 8.136 -5.664 1.00 95.06 266 ALA A CA 1
ATOM 2099 C C . ALA A 1 266 ? -2.752 8.826 -6.880 1.00 95.06 266 ALA A C 1
ATOM 2101 O O . ALA A 1 266 ? -2.902 8.214 -7.934 1.00 95.06 266 ALA A O 1
ATOM 2102 N N . TYR A 1 267 ? -3.059 10.107 -6.757 1.00 95.75 267 TYR A N 1
ATOM 2103 C CA . TYR A 1 267 ? -3.597 10.906 -7.845 1.00 95.75 267 TYR A CA 1
ATOM 2104 C C . TYR A 1 267 ? -2.587 11.959 -8.261 1.00 95.75 267 TYR A C 1
ATOM 2106 O O . TYR A 1 267 ? -2.078 12.696 -7.416 1.00 95.75 267 TYR A O 1
ATOM 2114 N N . VAL A 1 268 ? -2.338 12.060 -9.566 1.00 97.31 268 VAL A N 1
ATOM 2115 C CA . VAL A 1 268 ? -1.657 13.217 -10.146 1.00 97.31 268 VAL A CA 1
ATOM 2116 C C . VAL A 1 268 ? -2.667 14.298 -10.522 1.00 97.31 268 VAL A C 1
ATOM 2118 O O . VAL A 1 268 ? -3.742 14.015 -11.070 1.00 97.31 268 VAL A O 1
ATOM 2121 N N . VAL A 1 269 ? -2.304 15.536 -10.198 1.00 95.62 269 VAL A N 1
ATOM 2122 C CA . VAL A 1 269 ? -3.005 16.765 -10.573 1.00 95.62 269 VAL A CA 1
ATOM 2123 C C . VAL A 1 269 ? -1.974 17.775 -11.057 1.00 95.62 269 VAL A C 1
ATOM 2125 O O . VAL A 1 269 ? -0.907 17.908 -10.465 1.00 95.62 269 VAL A O 1
ATOM 2128 N N . ASN A 1 270 ? -2.319 18.530 -12.091 1.00 95.81 270 ASN A N 1
ATOM 2129 C CA . ASN A 1 270 ? -1.635 19.757 -12.478 1.00 95.81 270 ASN A CA 1
ATOM 2130 C C . ASN A 1 270 ? -2.492 20.959 -12.051 1.00 95.81 270 ASN A C 1
ATOM 2132 O O . ASN A 1 270 ? -3.478 21.240 -12.739 1.00 95.81 270 ASN A O 1
ATOM 2136 N N . PRO A 1 271 ? -2.170 21.629 -10.928 1.00 91.88 271 PRO A N 1
ATOM 2137 C CA . PRO A 1 271 ? -2.943 22.767 -10.448 1.00 91.88 271 PRO A CA 1
ATOM 2138 C C . PRO A 1 271 ? -2.805 23.962 -11.398 1.00 91.88 271 PRO A C 1
ATOM 2140 O O . PRO A 1 271 ? -1.704 24.469 -11.630 1.00 91.88 271 PRO A O 1
ATOM 2143 N N . GLY A 1 272 ? -3.926 24.427 -11.938 1.00 89.69 272 GLY A N 1
ATOM 2144 C CA . GLY A 1 272 ? -4.014 25.609 -12.786 1.00 89.69 272 GLY A CA 1
ATOM 2145 C C . GLY A 1 272 ? -4.392 26.860 -11.997 1.00 89.69 272 GLY A C 1
ATOM 2146 O O . GLY A 1 272 ? -5.122 26.807 -11.013 1.00 89.69 272 GLY A O 1
ATOM 2147 N N . SER A 1 273 ? -3.968 28.035 -12.469 1.00 85.88 273 SER A N 1
ATOM 2148 C CA . SER A 1 273 ? -4.416 29.316 -11.895 1.00 85.88 273 SER A CA 1
ATOM 2149 C C . SER A 1 273 ? -5.915 29.580 -12.088 1.00 85.88 273 SER A C 1
ATOM 2151 O O . SER A 1 273 ? -6.475 30.444 -11.419 1.00 85.88 273 SER A O 1
ATOM 2153 N N . SER A 1 274 ? -6.556 28.856 -13.009 1.00 85.75 274 SER A N 1
ATOM 2154 C CA . SER A 1 274 ? -7.996 28.894 -13.267 1.00 85.75 274 SER A CA 1
ATOM 2155 C C . SER A 1 274 ? -8.799 27.910 -12.415 1.00 85.75 274 SER A C 1
ATOM 2157 O O . SER A 1 274 ? -10.019 27.859 -12.565 1.00 85.75 274 SER A O 1
ATOM 2159 N N . ASP A 1 275 ? -8.146 27.094 -11.584 1.00 85.75 27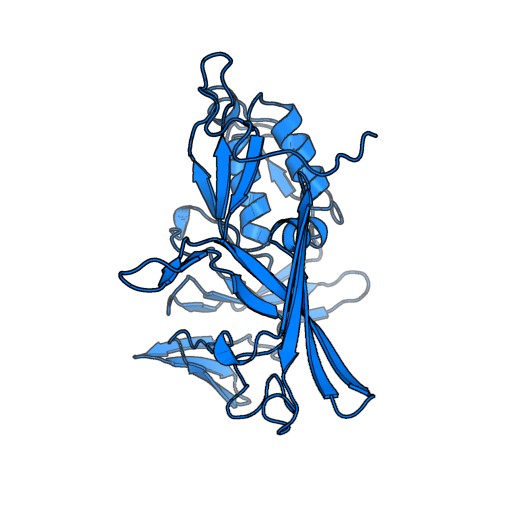5 ASP A N 1
ATOM 2160 C CA . ASP A 1 275 ? -8.844 26.095 -10.782 1.00 85.75 275 ASP A CA 1
ATOM 2161 C C . ASP A 1 275 ? -9.698 26.780 -9.713 1.00 85.75 275 ASP A C 1
ATOM 2163 O O . ASP A 1 275 ? -9.236 27.632 -8.949 1.00 85.75 275 ASP A O 1
ATOM 2167 N N . ASN A 1 276 ? -10.975 26.403 -9.665 1.00 83.44 276 ASN A N 1
ATOM 2168 C CA . ASN A 1 276 ? -11.892 26.914 -8.659 1.00 83.44 276 ASN A CA 1
ATOM 2169 C C . ASN A 1 276 ? -11.540 26.332 -7.291 1.00 83.44 276 ASN A C 1
ATOM 2171 O O . ASN A 1 276 ? -11.246 25.141 -7.163 1.00 83.44 276 ASN A O 1
ATOM 2175 N N . SER A 1 277 ? -11.658 27.154 -6.249 1.00 80.44 277 SER A N 1
ATOM 2176 C CA . SER A 1 277 ? -11.581 26.642 -4.887 1.00 80.44 277 SER A CA 1
ATOM 2177 C C . SER A 1 277 ? -12.734 25.670 -4.656 1.00 80.44 277 SER A C 1
ATOM 2179 O O . SER A 1 277 ? -13.899 26.048 -4.770 1.00 80.44 277 SER A O 1
ATOM 2181 N N . VAL A 1 278 ? -12.415 24.423 -4.314 1.00 75.19 278 VAL A N 1
ATOM 2182 C CA . VAL A 1 278 ? -13.422 23.387 -4.021 1.00 75.19 278 VAL A CA 1
ATOM 2183 C C . VAL A 1 278 ? -14.129 23.673 -2.691 1.00 75.19 278 VAL A C 1
ATOM 2185 O O . VAL A 1 278 ? -15.225 23.187 -2.433 1.00 75.19 278 VAL A O 1
ATOM 2188 N N . TYR A 1 279 ? -13.511 24.502 -1.848 1.00 77.94 279 TYR A N 1
ATOM 2189 C CA . TYR A 1 279 ? -14.041 24.882 -0.553 1.00 77.94 279 TYR A CA 1
ATOM 2190 C C . TYR A 1 279 ? -13.594 26.289 -0.157 1.00 77.94 279 TYR A C 1
ATOM 2192 O O . TYR A 1 279 ? -12.538 26.767 -0.573 1.00 77.94 279 TYR A O 1
ATOM 2200 N N . SER A 1 280 ? -14.385 26.984 0.651 1.00 76.69 280 SER A N 1
ATOM 2201 C CA . SER A 1 280 ? -13.992 28.257 1.254 1.00 76.69 280 SER A CA 1
ATOM 2202 C C . SER A 1 280 ? -14.465 28.288 2.695 1.00 76.69 280 SER A C 1
ATOM 2204 O O . SER A 1 280 ? -15.634 28.029 2.976 1.00 76.69 280 SER A O 1
ATOM 2206 N N . TYR A 1 281 ? -13.552 28.609 3.608 1.00 77.25 281 TYR A N 1
ATOM 2207 C CA . TYR A 1 281 ? -13.907 28.843 5.001 1.00 77.25 281 TYR A CA 1
ATOM 2208 C C . TYR A 1 281 ? -14.784 30.095 5.091 1.00 77.25 281 TYR A C 1
ATOM 2210 O O . TYR A 1 281 ? -14.489 31.124 4.482 1.00 77.25 281 TYR A O 1
ATOM 2218 N N . GLY A 1 282 ? -15.874 29.993 5.841 1.00 77.88 282 GLY A N 1
ATOM 2219 C CA . GLY A 1 282 ? -16.852 31.060 6.024 1.00 77.88 282 GLY A CA 1
ATOM 2220 C C . GLY A 1 282 ? -17.351 31.098 7.461 1.00 77.88 282 GLY A C 1
ATOM 2221 O O . GLY A 1 282 ? -16.886 30.339 8.306 1.00 77.88 282 GLY A O 1
ATOM 2222 N N . SER A 1 283 ? -18.330 31.951 7.751 1.00 80.25 283 SER A N 1
ATOM 2223 C CA . SER A 1 283 ? -18.909 32.065 9.099 1.00 80.25 283 SER A CA 1
ATOM 2224 C C . SER A 1 283 ? -19.512 30.752 9.616 1.00 80.25 283 SER A C 1
ATOM 2226 O O . SER A 1 283 ? -19.466 30.499 10.815 1.00 80.25 283 SER A O 1
ATOM 2228 N N . SER A 1 284 ? -20.027 29.899 8.725 1.00 79.88 284 SER A N 1
ATOM 2229 C CA . SER A 1 284 ? -20.523 28.553 9.056 1.00 79.88 284 SER A CA 1
ATOM 2230 C C . SER A 1 284 ? -19.415 27.513 9.256 1.00 79.88 284 SER A C 1
ATOM 2232 O O . SER A 1 284 ? -19.675 26.448 9.803 1.00 79.88 284 SER A O 1
ATOM 2234 N N . HIS A 1 285 ? -18.186 27.821 8.837 1.00 77.69 285 HIS A N 1
ATOM 2235 C CA . HIS A 1 285 ? -17.017 26.949 8.948 1.00 77.69 285 HIS A CA 1
ATOM 2236 C C . HIS A 1 285 ? -15.818 27.745 9.486 1.00 77.69 285 HIS A C 1
ATOM 2238 O O . HIS A 1 285 ? -14.850 27.970 8.752 1.00 77.69 285 HIS A O 1
ATOM 2244 N N . PRO A 1 286 ? -15.899 28.244 10.735 1.00 77.81 286 PRO A N 1
ATOM 2245 C CA . PRO A 1 286 ? -14.855 29.081 11.300 1.00 77.81 286 PRO A CA 1
ATOM 2246 C C . PRO A 1 286 ? -13.571 28.273 11.505 1.00 77.81 286 PRO A C 1
ATOM 2248 O O . PRO A 1 286 ? -13.593 27.167 12.044 1.00 77.81 286 PRO A O 1
ATOM 2251 N N . ILE A 1 287 ? -12.437 28.849 11.103 1.00 77.88 287 ILE A N 1
ATOM 2252 C CA . ILE A 1 287 ? -11.117 28.331 11.470 1.00 77.88 287 ILE A CA 1
ATOM 2253 C C . ILE A 1 287 ? -10.937 28.600 12.965 1.00 77.88 287 ILE A C 1
ATOM 2255 O O . ILE A 1 287 ? -10.901 29.756 13.384 1.00 77.88 287 ILE A O 1
ATOM 2259 N N . LEU A 1 288 ? -10.866 27.537 13.765 1.00 81.62 288 LEU A N 1
ATOM 2260 C CA . LEU A 1 288 ? -10.769 27.643 15.224 1.00 81.62 288 LEU A CA 1
ATOM 2261 C C . LEU A 1 288 ? -9.334 27.919 15.685 1.00 81.62 288 LEU A C 1
ATOM 2263 O O . LEU A 1 288 ? -9.117 28.704 16.604 1.00 81.62 288 LEU A O 1
ATOM 2267 N N . GLU A 1 289 ? -8.358 27.309 15.019 1.00 78.62 289 GLU A N 1
ATOM 2268 C CA . GLU A 1 289 ? -6.938 27.479 15.300 1.00 78.62 289 GLU A CA 1
ATOM 2269 C C . GLU A 1 289 ? -6.105 27.264 14.032 1.00 78.62 289 GLU A C 1
ATOM 2271 O O . GLU A 1 289 ? -6.525 26.584 13.095 1.00 78.62 289 GLU A O 1
ATOM 2276 N N . GLY A 1 290 ? -4.921 27.872 13.990 1.00 74.44 290 GLY A N 1
ATOM 2277 C CA . GLY A 1 290 ? -3.974 27.722 12.893 1.00 74.44 290 GLY A CA 1
ATOM 2278 C C . GLY A 1 290 ? -2.548 27.771 13.422 1.00 74.44 290 GLY A C 1
ATOM 2279 O O . GLY A 1 290 ? -2.161 28.728 14.092 1.00 74.44 290 GLY A O 1
ATOM 2280 N N . GLY A 1 291 ? -1.769 26.732 13.127 1.00 74.38 291 GLY A N 1
ATOM 2281 C CA . GLY A 1 291 ? -0.332 26.718 13.372 1.00 74.38 291 GLY A CA 1
ATOM 2282 C C . GLY A 1 291 ? 0.403 27.298 12.169 1.00 74.38 291 GLY A C 1
ATOM 2283 O O . GLY A 1 291 ? 0.360 26.717 11.088 1.00 74.38 291 GLY A O 1
ATOM 2284 N N . TYR A 1 292 ? 1.087 28.424 12.352 1.00 66.00 292 TYR A N 1
ATOM 2285 C CA . TYR A 1 292 ? 1.962 28.997 11.328 1.00 66.00 292 TYR A CA 1
ATOM 2286 C C . TYR A 1 292 ? 3.405 28.552 11.596 1.00 66.00 292 TYR A C 1
ATOM 2288 O O . TYR A 1 292 ? 3.856 28.588 12.743 1.00 66.00 292 TYR A O 1
ATOM 2296 N N . ARG A 1 293 ? 4.108 28.102 10.552 1.00 43.47 293 ARG A N 1
ATOM 2297 C CA . ARG A 1 293 ? 5.547 27.807 10.576 1.00 43.47 293 ARG A CA 1
ATOM 2298 C C . ARG A 1 293 ? 6.292 28.793 9.695 1.00 43.47 293 ARG A C 1
ATOM 2300 O O . ARG A 1 293 ? 5.762 29.086 8.602 1.00 43.47 293 ARG A O 1
#

pLDDT: mean 93.06, std 6.22, range [43.47, 98.5]

Foldseek 3Di:
DQKDKAQWAWDPPQFIKIKIWIFGDPDPTDTAIWIKTAFGPDDVVLVLIAAIDTDPDDDNNIWHWDDDDQKIWIDDPVDIDMDGNDDDDDDQPVFWPDWDWDDDQQKIKIKTKGFCLVVPVVDQCDDVNVQRDAQHKDWDWDWDADPVGTDTHGFAIWGFHDWDWDDDPSTIIIMTITIHLSVLQQPDWAQAKDWDDPPDQDAFLLSQLQNLSSNSSAGEDEPDADPRSVPHRDRDMRHTGDGRVNRNVVSCVRGQWDWDDGYRYIYIDNDDPPDDDPDDADPVRDDPDDDDD